Protein AF-A0A9Q8QC88-F1 (afdb_monomer)

Secondary structure (DSSP, 8-state):
--SSTT--S------THHHHHHHHHHHHHHHHHHHHHHHHHTPPPHHHHHH--S---TT-------------S-TTTHHHHHGGGHHHHHHHHHHTT-TT--HHHHHSS----TTSGGGSSSPPPP--------TT-HHHHT-GGG-SGGGS---S---HHHHHHHHHHHHHHHHHHHHHHHHH-TT-SS---GGG--TTHHHHHHHHHHHS-TT-GGGGGTHHHHHHHGGG--TT-HHHHHHHHHHHHHHHHHH--HHHHHHHHHHHHHHHHHHTT--------TT-

InterPro domains:
  IPR021858 Fungal transcription factor [PF11951] (161-276)

Nearest PDB structures (foldseek):
  8a9k-assembly1_A  TM=2.912E-01  e=1.855E+00  Homo sapiens
  8a9j-assembly1_A  TM=2.470E-01  e=3.520E+00  Homo sapiens
  4lwz-assembly2_D  TM=1.946E-01  e=8.628E+00  Homo sapiens

pLDDT: mean 70.26, std 20.83, range [27.09, 95.19]

Sequence (288 aa):
MLLQAMAGFRSIGAPEQSVTHAFQFVTNLFLYNDLVRSTSLRTTTFSDFYLAQGHIDPAGVAGVAGVAGVAGPCGNAGDRDLRRFVFPRLITRITAGDLTVTDQEIAEWDGALGWLPSFSLAPPLDLDPYEHIPTASRDIVTNPRYRRLESFTCPNEWIEQRITSELYRIAGTIYRKQCVARVEGPFSTRPWTDDAWMGNLPLWAVQLIDLLPPDSAFQNTLLWPIGIVAKELTAIHDVERASITRALEALEKRFQMRHFLRARQHLHAHWAMCDQGYAFNGGDILCG

Structure (mmCIF, N/CA/C/O backbone):
data_AF-A0A9Q8QC88-F1
#
_entry.id   AF-A0A9Q8QC88-F1
#
loop_
_atom_site.group_PDB
_atom_site.id
_atom_site.type_symbol
_atom_site.label_atom_id
_atom_site.label_alt_id
_atom_site.label_comp_id
_atom_site.label_asym_id
_atom_site.label_entity_id
_atom_site.label_seq_id
_atom_site.pdbx_PDB_ins_code
_atom_site.Cartn_x
_atom_site.Cartn_y
_atom_site.Cartn_z
_atom_site.occupancy
_atom_site.B_iso_or_equiv
_atom_site.auth_seq_id
_atom_site.auth_comp_id
_atom_site.auth_asym_id
_atom_site.auth_atom_id
_atom_site.pdbx_PDB_model_num
ATOM 1 N N . MET A 1 1 ? 3.067 -29.879 16.933 1.00 35.66 1 MET A N 1
ATOM 2 C CA . MET A 1 1 ? 3.849 -30.507 15.846 1.00 35.66 1 MET A CA 1
ATOM 3 C C . MET A 1 1 ? 3.580 -29.792 14.520 1.00 35.66 1 MET A C 1
ATOM 5 O O . MET A 1 1 ? 2.864 -30.314 13.684 1.00 35.66 1 MET A O 1
ATOM 9 N N . LEU A 1 2 ? 4.122 -28.585 14.336 1.00 27.22 2 LEU A N 1
ATOM 10 C CA . LEU A 1 2 ? 4.185 -27.894 13.032 1.00 27.22 2 LEU A CA 1
ATOM 11 C C . LEU A 1 2 ? 5.317 -26.844 13.040 1.00 27.22 2 LEU A C 1
ATOM 13 O O . LEU A 1 2 ? 5.247 -25.807 12.403 1.00 27.22 2 LEU A O 1
ATOM 17 N N . LEU A 1 3 ? 6.369 -27.130 13.816 1.00 32.28 3 LEU A N 1
ATOM 18 C CA . LEU A 1 3 ? 7.597 -26.330 13.930 1.00 32.28 3 LEU A CA 1
ATOM 19 C C . LEU A 1 3 ? 8.850 -27.159 13.582 1.00 32.28 3 LEU A C 1
ATOM 21 O O . LEU A 1 3 ? 9.967 -26.748 13.856 1.00 32.28 3 LEU A O 1
ATOM 25 N N . GLN A 1 4 ? 8.676 -28.340 12.974 1.00 35.00 4 GLN A N 1
ATOM 26 C CA . GLN A 1 4 ? 9.783 -29.239 12.610 1.00 35.00 4 GLN A CA 1
ATOM 27 C C . GLN A 1 4 ? 9.741 -29.768 11.168 1.00 35.00 4 GLN A C 1
ATOM 29 O O . GLN A 1 4 ? 10.643 -30.497 10.779 1.00 35.00 4 GLN A O 1
ATOM 34 N N . ALA A 1 5 ? 8.776 -29.368 10.333 1.00 27.09 5 ALA A N 1
ATOM 35 C CA . ALA A 1 5 ? 8.727 -29.813 8.932 1.00 27.09 5 ALA A CA 1
ATOM 36 C C . ALA A 1 5 ? 9.573 -28.957 7.963 1.00 27.09 5 ALA A C 1
ATOM 38 O O . ALA A 1 5 ? 9.519 -29.171 6.760 1.00 27.09 5 ALA A O 1
ATOM 39 N N . MET A 1 6 ? 10.371 -28.009 8.466 1.00 34.06 6 MET A N 1
ATOM 40 C CA . MET A 1 6 ? 11.240 -27.159 7.634 1.00 34.06 6 MET A CA 1
ATOM 41 C C . MET A 1 6 ? 12.725 -27.206 8.020 1.00 34.06 6 MET A C 1
ATOM 43 O O . MET A 1 6 ? 13.518 -26.412 7.526 1.00 34.06 6 MET A O 1
ATOM 47 N N . ALA A 1 7 ? 13.132 -28.157 8.868 1.00 39.03 7 ALA A N 1
ATOM 48 C CA . ALA A 1 7 ? 14.527 -28.326 9.270 1.00 39.03 7 ALA A CA 1
ATOM 49 C C . ALA A 1 7 ? 15.120 -29.646 8.737 1.00 39.03 7 ALA A C 1
ATOM 51 O O . ALA A 1 7 ? 14.945 -30.704 9.335 1.00 39.03 7 ALA A O 1
ATOM 52 N N . GLY A 1 8 ? 15.866 -29.557 7.631 1.00 27.64 8 GLY A N 1
ATOM 53 C CA . GLY A 1 8 ? 16.765 -30.596 7.101 1.00 27.64 8 GLY A CA 1
ATOM 54 C C . GLY A 1 8 ? 16.895 -30.464 5.578 1.00 27.64 8 GLY A C 1
ATOM 55 O O . GLY A 1 8 ? 15.917 -30.687 4.885 1.00 27.64 8 GLY A O 1
ATOM 56 N N . PHE A 1 9 ? 18.022 -30.076 4.969 1.00 29.06 9 PHE A N 1
ATOM 57 C CA . PHE A 1 9 ? 19.408 -30.472 5.239 1.00 29.06 9 PHE A CA 1
ATOM 58 C C . PHE A 1 9 ? 20.443 -29.403 4.783 1.00 29.06 9 PHE A C 1
ATOM 60 O O . PHE A 1 9 ? 20.473 -29.039 3.616 1.00 29.06 9 PHE A O 1
ATOM 67 N N . ARG A 1 10 ? 21.328 -29.014 5.726 1.00 31.27 10 ARG A N 1
ATOM 68 C CA . ARG A 1 10 ? 22.760 -28.583 5.655 1.00 31.27 10 ARG A CA 1
ATOM 69 C C . ARG A 1 10 ? 23.205 -27.474 4.668 1.00 31.27 10 ARG A C 1
ATOM 71 O O . ARG A 1 10 ? 23.286 -27.702 3.474 1.00 31.27 10 ARG A O 1
ATOM 78 N N . SER A 1 11 ? 23.573 -26.298 5.213 1.00 32.62 11 SER A N 1
ATOM 79 C CA . SER A 1 11 ? 24.952 -25.786 5.499 1.00 32.62 11 SER A CA 1
ATOM 80 C C . SER A 1 11 ? 25.662 -25.233 4.249 1.00 32.62 11 SER A C 1
ATOM 82 O O . SER A 1 11 ? 25.905 -25.988 3.319 1.00 32.62 11 SER A O 1
ATOM 84 N N . ILE A 1 12 ? 26.023 -23.947 4.141 1.00 32.03 12 ILE A N 1
ATOM 85 C CA . ILE A 1 12 ? 27.018 -23.197 4.938 1.00 32.03 12 ILE A CA 1
ATOM 86 C C . ILE A 1 12 ? 26.719 -21.681 4.836 1.00 32.03 12 ILE A C 1
ATOM 88 O O . ILE A 1 12 ? 26.544 -21.181 3.731 1.00 32.03 12 ILE A O 1
ATOM 92 N N . GLY A 1 13 ? 26.778 -20.950 5.961 1.00 29.44 13 GLY A N 1
ATOM 93 C CA . GLY A 1 13 ? 26.969 -19.486 5.988 1.00 29.44 13 GLY A CA 1
ATOM 94 C C . GLY A 1 13 ? 25.888 -18.693 6.733 1.00 29.44 13 GLY A C 1
ATOM 95 O O . GLY A 1 13 ? 24.850 -18.377 6.171 1.00 29.44 13 GLY A O 1
ATOM 96 N N . ALA A 1 14 ? 26.141 -18.334 7.995 1.00 39.72 14 ALA A N 1
ATOM 97 C CA . ALA A 1 14 ? 25.277 -17.447 8.783 1.00 39.72 14 ALA A CA 1
ATOM 98 C C . ALA A 1 14 ? 25.293 -16.006 8.228 1.00 39.72 14 ALA A C 1
ATOM 100 O O . ALA A 1 14 ? 26.378 -15.445 8.052 1.00 39.72 14 ALA A O 1
ATOM 101 N N . PRO A 1 15 ? 24.107 -15.416 7.965 1.00 39.53 15 PRO A N 1
ATOM 102 C CA . PRO A 1 15 ? 23.595 -14.335 8.821 1.00 39.53 15 PRO A CA 1
ATOM 103 C C . PRO A 1 15 ? 22.057 -14.357 9.059 1.00 39.53 15 PRO A C 1
ATOM 105 O O . PRO A 1 15 ? 21.466 -13.327 9.366 1.00 39.53 15 PRO A O 1
ATOM 108 N N . GLU A 1 16 ? 21.380 -15.508 8.963 1.00 39.47 16 GLU A N 1
ATOM 109 C CA . GLU A 1 16 ? 19.896 -15.595 8.978 1.00 39.47 16 GLU A CA 1
ATOM 110 C C . GLU A 1 16 ? 19.205 -15.447 10.359 1.00 39.47 16 GLU A C 1
ATOM 112 O O . GLU A 1 16 ? 17.985 -15.281 10.447 1.00 39.47 16 GLU A O 1
ATOM 117 N N . GLN A 1 17 ? 19.944 -15.472 11.474 1.00 36.50 17 GLN A N 1
ATOM 118 C CA . GLN A 1 17 ? 19.328 -15.517 12.814 1.00 36.50 17 GLN A CA 1
ATOM 119 C C . GLN A 1 17 ? 18.719 -14.183 13.289 1.00 36.50 17 GLN A C 1
ATOM 121 O O . GLN A 1 17 ? 17.806 -14.193 14.114 1.00 36.50 17 GLN A O 1
ATOM 126 N N . SER A 1 18 ? 19.181 -13.032 12.786 1.00 41.16 18 SER A N 1
ATOM 127 C CA . SER A 1 18 ? 18.703 -11.722 13.271 1.00 41.16 18 SER A CA 1
ATOM 128 C C . SER A 1 18 ? 17.357 -11.305 12.664 1.00 41.16 18 SER A C 1
ATOM 130 O O . SER A 1 18 ? 16.550 -10.660 13.335 1.00 41.16 18 SER A O 1
ATOM 132 N N . VAL A 1 19 ? 17.093 -11.722 11.423 1.00 39.03 19 VAL A N 1
ATOM 133 C CA . VAL A 1 19 ? 15.871 -11.402 10.671 1.00 39.03 19 VAL A CA 1
ATOM 134 C C . VAL A 1 19 ? 14.674 -12.152 11.263 1.00 39.03 19 VAL A C 1
ATOM 136 O O . VAL A 1 19 ? 13.634 -11.559 11.541 1.00 39.03 19 VAL A O 1
ATOM 139 N N . THR A 1 20 ? 14.872 -13.429 11.597 1.00 40.78 20 THR A N 1
ATOM 140 C CA . THR A 1 20 ? 13.842 -14.308 12.173 1.00 40.78 20 THR A CA 1
ATOM 141 C C . THR A 1 20 ? 13.304 -13.796 13.521 1.00 40.78 20 THR A C 1
ATOM 143 O O . THR A 1 20 ? 12.101 -13.834 13.772 1.00 40.78 20 THR A O 1
ATOM 146 N N . HIS A 1 21 ? 14.167 -13.244 14.382 1.00 38.69 21 HIS A N 1
ATOM 147 C CA . HIS A 1 21 ? 13.752 -12.679 15.675 1.00 38.69 21 HIS A CA 1
ATOM 148 C C . HIS A 1 21 ? 13.052 -11.315 15.559 1.00 38.69 21 HIS A C 1
ATOM 150 O O . HIS A 1 21 ? 12.190 -11.001 16.381 1.00 38.69 21 HIS A O 1
ATOM 156 N N . ALA A 1 22 ? 13.396 -10.502 14.553 1.00 38.38 22 ALA A N 1
ATOM 157 C CA . ALA A 1 22 ? 12.786 -9.186 14.352 1.00 38.38 22 ALA A CA 1
ATOM 158 C C . ALA A 1 22 ? 11.306 -9.296 13.943 1.00 38.38 22 ALA A C 1
ATOM 160 O O . ALA A 1 22 ? 10.470 -8.539 14.440 1.00 38.38 22 ALA A O 1
ATOM 161 N N . PHE A 1 23 ? 10.966 -10.288 13.115 1.00 38.59 23 PHE A N 1
ATOM 162 C CA . PHE A 1 23 ? 9.583 -10.543 12.705 1.00 38.59 23 PHE A CA 1
ATOM 163 C C . PHE A 1 23 ? 8.769 -11.306 13.749 1.00 38.59 23 PHE A C 1
ATOM 165 O O . PHE A 1 23 ? 7.555 -11.139 13.817 1.00 38.59 23 PHE A O 1
ATOM 172 N N . GLN A 1 24 ? 9.417 -12.041 14.656 1.00 46.66 24 GLN A N 1
ATOM 173 C CA . GLN A 1 24 ? 8.733 -12.697 15.770 1.00 46.66 24 GLN A CA 1
ATOM 174 C C . GLN A 1 24 ? 8.024 -11.694 16.697 1.00 46.66 24 GLN A C 1
ATOM 176 O O . GLN A 1 24 ? 6.940 -11.982 17.198 1.00 46.66 24 GLN A O 1
ATOM 181 N N . PHE A 1 25 ? 8.587 -10.495 16.887 1.00 47.84 25 PHE A N 1
ATOM 182 C CA . PHE A 1 25 ? 7.918 -9.409 17.611 1.00 47.84 25 PHE A CA 1
ATOM 183 C C . PHE A 1 25 ? 6.640 -8.944 16.901 1.00 47.84 25 PHE A C 1
ATOM 185 O O . PHE A 1 25 ? 5.612 -8.775 17.550 1.00 47.84 25 PHE A O 1
ATOM 192 N N . VAL A 1 26 ? 6.690 -8.779 15.577 1.00 53.12 26 VAL A N 1
ATOM 193 C CA . VAL A 1 26 ? 5.547 -8.352 14.756 1.00 53.12 26 VAL A CA 1
ATOM 194 C C . VAL A 1 26 ? 4.442 -9.413 14.777 1.00 53.12 26 VAL A C 1
ATOM 196 O O . VAL A 1 26 ? 3.282 -9.092 15.026 1.00 53.12 26 VAL A O 1
ATOM 199 N N . THR A 1 27 ? 4.805 -10.689 14.645 1.00 58.59 27 THR A N 1
ATOM 200 C CA . THR A 1 27 ? 3.875 -11.818 14.781 1.00 58.59 27 THR A CA 1
ATOM 201 C C . THR A 1 27 ? 3.246 -11.872 16.173 1.00 58.59 27 THR A C 1
ATOM 203 O O . THR A 1 27 ? 2.031 -12.000 16.297 1.00 58.59 27 THR A O 1
ATOM 206 N N . ASN A 1 28 ? 4.043 -11.713 17.233 1.00 59.81 28 ASN A N 1
ATOM 207 C CA . ASN A 1 28 ? 3.534 -11.684 18.606 1.00 59.81 28 ASN A CA 1
ATOM 208 C C . ASN A 1 28 ? 2.630 -10.471 18.863 1.00 59.81 28 ASN A C 1
ATOM 210 O O . ASN A 1 28 ? 1.659 -10.590 19.605 1.00 59.81 28 ASN A O 1
ATOM 214 N N . LEU A 1 29 ? 2.910 -9.323 18.239 1.00 63.66 29 LEU A N 1
ATOM 215 C CA . LEU A 1 29 ? 2.063 -8.135 18.306 1.00 63.66 29 LEU A CA 1
ATOM 216 C C . LEU A 1 29 ? 0.702 -8.395 17.648 1.00 63.66 29 LEU A C 1
ATOM 218 O O . LEU A 1 29 ? -0.318 -8.034 18.229 1.00 63.66 29 LEU A O 1
ATOM 222 N N . PHE A 1 30 ? 0.672 -9.058 16.487 1.00 65.62 30 PHE A N 1
ATOM 223 C CA . PHE A 1 30 ? -0.578 -9.439 15.823 1.00 65.62 30 PHE A CA 1
ATOM 224 C C . PHE A 1 30 ? -1.377 -10.465 16.632 1.00 65.62 30 PHE A C 1
ATOM 226 O O . PHE A 1 30 ? -2.578 -10.284 16.815 1.00 65.62 30 PHE A O 1
ATOM 233 N N . LEU A 1 31 ? -0.720 -11.484 17.194 1.00 64.81 31 LEU A N 1
ATOM 234 C CA . LEU A 1 31 ? -1.370 -12.481 18.054 1.00 64.81 31 LEU A CA 1
ATOM 235 C C . LEU A 1 31 ? -1.912 -11.867 19.352 1.00 64.81 31 LEU A C 1
ATOM 237 O O . LEU A 1 31 ? -3.029 -12.166 19.767 1.00 64.81 31 LEU A O 1
ATOM 241 N N . TYR A 1 32 ? -1.143 -10.980 19.988 1.00 63.66 32 TYR A N 1
ATOM 242 C CA . TYR A 1 32 ? -1.595 -10.245 21.168 1.00 63.66 32 TYR A CA 1
ATOM 243 C C . TYR A 1 32 ? -2.790 -9.353 20.837 1.00 63.66 32 TYR A C 1
ATOM 245 O O . TYR A 1 32 ? -3.750 -9.282 21.598 1.00 63.66 32 TYR A O 1
ATOM 253 N N . ASN A 1 33 ? -2.749 -8.683 19.688 1.00 66.75 33 ASN A N 1
ATOM 254 C CA . ASN A 1 33 ? -3.824 -7.810 19.267 1.00 66.75 33 ASN A CA 1
ATOM 255 C C . ASN A 1 33 ? -5.128 -8.572 18.996 1.00 66.75 33 ASN A C 1
ATOM 257 O O . ASN A 1 33 ? -6.193 -8.160 19.459 1.00 66.75 33 ASN A O 1
ATOM 261 N N . ASP A 1 34 ? -5.018 -9.714 18.321 1.00 67.25 34 ASP A N 1
ATOM 262 C CA . ASP A 1 34 ? -6.123 -10.633 18.088 1.00 67.25 34 ASP A CA 1
ATOM 263 C C . ASP A 1 34 ? -6.742 -11.119 19.409 1.00 67.25 34 ASP A C 1
ATOM 265 O O . ASP A 1 34 ? -7.963 -11.114 19.558 1.00 67.25 34 ASP A O 1
ATOM 269 N N . LEU A 1 35 ? -5.910 -11.424 20.414 1.00 65.62 35 LEU A N 1
ATOM 270 C CA . LEU A 1 35 ? -6.356 -11.800 21.757 1.00 65.62 35 LEU A CA 1
ATOM 271 C C . LEU A 1 35 ? -7.058 -10.651 22.502 1.00 65.62 35 LEU A C 1
ATOM 273 O O . LEU A 1 35 ? -8.102 -10.850 23.123 1.00 65.62 35 LEU A O 1
ATOM 277 N N . VAL A 1 36 ? -6.505 -9.436 22.462 1.00 68.62 36 VAL A N 1
ATOM 278 C CA . VAL A 1 36 ? -7.123 -8.259 23.098 1.00 68.62 36 VAL A CA 1
ATOM 279 C C . VAL A 1 36 ? -8.477 -7.969 22.463 1.00 68.62 36 VAL A C 1
ATOM 281 O O . VAL A 1 36 ? -9.449 -7.707 23.170 1.00 68.62 36 VAL A O 1
ATOM 284 N N . ARG A 1 37 ? -8.575 -8.057 21.137 1.00 66.94 37 ARG A N 1
ATOM 285 C CA . ARG A 1 37 ? -9.829 -7.831 20.422 1.00 66.94 37 ARG A CA 1
ATOM 286 C C . ARG A 1 37 ? -10.849 -8.939 20.685 1.00 66.94 37 ARG A C 1
ATOM 288 O O . ARG A 1 37 ? -12.007 -8.624 20.955 1.00 66.94 37 ARG A O 1
ATOM 295 N N . SER A 1 38 ? -10.442 -10.208 20.643 1.00 64.00 38 SER A N 1
ATOM 296 C CA . SER A 1 38 ? -11.338 -11.347 20.885 1.00 64.00 38 SER A CA 1
ATOM 297 C C . SER A 1 38 ? -11.930 -11.305 22.290 1.00 64.00 38 SER A C 1
ATOM 299 O O . SER A 1 38 ? -13.134 -11.467 22.461 1.00 64.00 38 SER A O 1
ATOM 301 N N . THR A 1 39 ? -11.118 -10.969 23.292 1.00 63.25 39 THR A N 1
ATOM 302 C CA . THR A 1 39 ? -11.572 -10.827 24.682 1.00 63.25 39 THR A CA 1
ATOM 303 C C . THR A 1 39 ? -12.427 -9.579 24.901 1.00 63.25 39 THR A C 1
ATOM 305 O O . THR A 1 39 ? -13.466 -9.662 25.556 1.00 63.25 39 THR A O 1
ATOM 308 N N . SER A 1 40 ? -12.040 -8.435 24.328 1.00 70.81 40 SER A N 1
ATOM 309 C CA . SER A 1 40 ? -12.734 -7.155 24.547 1.00 70.81 40 SER A CA 1
ATOM 310 C C . SER A 1 40 ? -14.058 -7.058 23.792 1.00 70.81 40 SER A C 1
ATOM 312 O O . SER A 1 40 ? -15.028 -6.518 24.317 1.00 70.81 40 SER A O 1
ATOM 314 N N . LEU A 1 41 ? -14.112 -7.594 22.570 1.00 66.25 41 LEU A N 1
ATOM 315 C CA . LEU A 1 41 ? -15.287 -7.532 21.697 1.00 66.25 41 LEU A CA 1
ATOM 316 C C . LEU A 1 41 ? -16.062 -8.857 21.627 1.00 66.25 41 LEU A C 1
ATOM 318 O O . LEU A 1 41 ? -17.082 -8.916 20.948 1.00 66.25 41 LEU A O 1
ATOM 322 N N . ARG A 1 42 ? -15.607 -9.910 22.326 1.00 63.56 42 ARG A N 1
ATOM 323 C CA . ARG A 1 42 ? -16.169 -11.277 22.269 1.00 63.56 42 ARG A CA 1
ATOM 324 C C . ARG A 1 42 ? -16.246 -11.831 20.841 1.00 63.56 42 ARG A C 1
ATOM 326 O O . ARG A 1 42 ? -17.221 -12.480 20.475 1.00 63.56 42 ARG A O 1
ATOM 333 N N . THR A 1 43 ? -15.213 -11.545 20.055 1.00 63.28 43 THR A N 1
ATOM 334 C CA . THR A 1 43 ? -15.091 -11.972 18.652 1.00 63.28 43 THR A CA 1
ATOM 335 C C . THR A 1 43 ? -14.215 -13.217 18.544 1.00 63.28 43 THR A C 1
ATOM 337 O O . THR A 1 43 ? -13.440 -13.505 19.459 1.00 63.28 43 THR A O 1
ATOM 340 N N . THR A 1 44 ? -14.328 -13.967 17.446 1.00 61.31 44 THR A N 1
ATOM 341 C CA . THR A 1 44 ? -13.475 -15.147 17.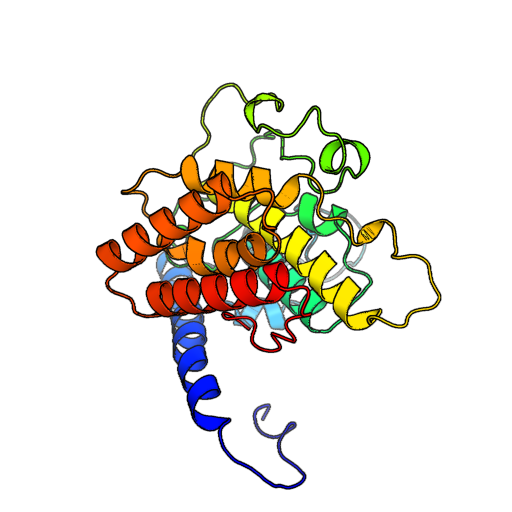197 1.00 61.31 44 THR A CA 1
ATOM 342 C C . THR A 1 44 ? -11.999 -14.758 17.096 1.00 61.31 44 THR A C 1
ATOM 344 O O . THR A 1 44 ? -11.671 -13.586 16.936 1.00 61.31 44 THR A O 1
ATOM 347 N N . THR A 1 45 ? -11.089 -15.720 17.215 1.00 61.22 45 THR A N 1
ATOM 348 C CA . THR A 1 45 ? -9.627 -15.528 17.137 1.00 61.22 45 THR A CA 1
ATOM 349 C C . THR A 1 45 ? -9.073 -15.906 15.761 1.00 61.22 45 THR A C 1
ATOM 351 O O . THR A 1 45 ? -9.735 -16.574 14.969 1.00 61.22 45 THR A O 1
ATOM 354 N N . PHE A 1 46 ? -7.819 -15.546 15.486 1.00 60.22 46 PHE A N 1
ATOM 355 C CA . PHE A 1 46 ? -7.042 -15.966 14.314 1.00 60.22 46 PHE A CA 1
ATOM 356 C C . PHE A 1 46 ? -6.972 -17.496 14.183 1.00 60.22 46 PHE A C 1
ATOM 358 O O . PHE A 1 46 ? -6.906 -18.030 13.079 1.00 60.22 46 PHE A O 1
ATOM 365 N N . SER A 1 47 ? -7.031 -18.227 15.300 1.00 56.41 47 SER A N 1
ATOM 366 C CA . SER A 1 47 ? -7.113 -19.692 15.300 1.00 56.41 47 SER A CA 1
ATOM 367 C C . SER A 1 47 ? -8.411 -20.223 14.687 1.00 56.41 47 SER A C 1
ATOM 369 O O . SER A 1 47 ? -8.373 -21.253 14.018 1.00 56.41 47 SER A O 1
ATOM 371 N N . ASP A 1 48 ? -9.534 -19.516 14.839 1.00 53.75 48 ASP A N 1
ATOM 372 C CA . ASP A 1 48 ? -10.825 -19.949 14.287 1.00 53.75 48 ASP A CA 1
ATOM 373 C C . ASP A 1 48 ? -10.843 -19.857 12.755 1.00 53.75 48 ASP A C 1
ATOM 375 O O . ASP A 1 48 ? -11.499 -20.656 12.093 1.00 53.75 48 ASP A O 1
ATOM 379 N N . PHE A 1 49 ? -10.048 -18.952 12.175 1.00 52.91 49 PHE A N 1
ATOM 380 C CA . PHE A 1 49 ? -9.894 -18.810 10.727 1.00 52.91 49 PHE A CA 1
ATOM 381 C C . PHE A 1 49 ? -9.266 -20.047 10.059 1.00 52.91 49 PHE A C 1
ATOM 383 O O . PHE A 1 49 ? -9.724 -20.461 9.000 1.00 52.91 49 PHE A O 1
ATOM 390 N N . TYR A 1 50 ? -8.260 -20.681 10.674 1.00 46.22 50 TYR A N 1
ATOM 391 C CA . TYR A 1 50 ? -7.665 -21.917 10.130 1.00 46.22 50 TYR A CA 1
ATOM 392 C C . TYR A 1 50 ? -8.511 -23.166 10.388 1.00 46.22 50 TYR A C 1
ATOM 394 O O . TYR A 1 50 ? -8.308 -24.194 9.741 1.00 46.22 50 TYR A O 1
ATOM 402 N N . LEU A 1 51 ? -9.433 -23.092 11.347 1.00 44.56 51 LEU A N 1
ATOM 403 C CA . LEU A 1 51 ? -10.353 -24.176 11.686 1.00 44.56 51 LEU A CA 1
ATOM 404 C C . LEU A 1 51 ? -11.666 -24.086 10.893 1.00 44.56 51 LEU A C 1
ATOM 406 O O . LEU A 1 51 ? -12.343 -25.100 10.716 1.00 44.56 51 LEU A O 1
ATOM 410 N N . ALA A 1 52 ? -12.012 -22.904 10.377 1.00 49.75 52 ALA A N 1
ATOM 411 C CA . ALA A 1 52 ? -13.163 -22.696 9.514 1.00 49.75 52 ALA A CA 1
ATOM 412 C C . ALA A 1 52 ? -12.921 -23.331 8.132 1.00 49.75 52 ALA A C 1
ATOM 414 O O . ALA A 1 52 ? -12.272 -22.760 7.261 1.00 49.75 52 ALA A O 1
ATOM 415 N N . GLN A 1 53 ? -13.487 -24.517 7.898 1.00 41.56 53 GLN A N 1
ATOM 416 C CA . GLN A 1 53 ? -13.471 -25.217 6.600 1.00 41.56 53 GLN A CA 1
ATOM 417 C C . GLN A 1 53 ? -14.348 -24.549 5.506 1.00 41.56 53 GLN A C 1
ATOM 419 O O . GLN A 1 53 ? -14.759 -25.209 4.554 1.00 41.56 53 GLN A O 1
ATOM 424 N N . GLY A 1 54 ? -14.659 -23.253 5.613 1.00 47.84 54 GLY A N 1
ATOM 425 C CA . GLY A 1 54 ? -15.598 -22.545 4.734 1.00 47.84 54 GLY A CA 1
ATOM 426 C C . GLY A 1 54 ? -14.928 -21.532 3.802 1.00 47.84 54 GLY A C 1
ATOM 427 O O . GLY A 1 54 ? -14.017 -20.812 4.203 1.00 47.84 54 GLY A O 1
ATOM 428 N N . HIS A 1 55 ? -15.397 -21.457 2.552 1.00 48.72 55 HIS A N 1
ATOM 429 C CA . HIS A 1 55 ? -15.074 -20.372 1.619 1.00 48.72 55 HIS A CA 1
ATOM 430 C C . HIS A 1 55 ? -15.511 -19.026 2.216 1.00 48.72 55 HIS A C 1
ATOM 432 O O . HIS A 1 55 ? -16.702 -18.763 2.323 1.00 48.72 55 HIS A O 1
ATOM 438 N N . ILE A 1 56 ? -14.552 -18.177 2.589 1.00 53.94 56 ILE A N 1
ATOM 439 C CA . ILE A 1 56 ? -14.823 -16.771 2.909 1.00 53.94 56 ILE A CA 1
ATOM 440 C C . ILE A 1 56 ? -14.919 -16.017 1.580 1.00 53.94 56 ILE A C 1
ATOM 442 O O . ILE A 1 56 ? -13.933 -15.988 0.839 1.00 53.94 56 ILE A O 1
ATOM 446 N N . ASP A 1 57 ? -16.099 -15.469 1.284 1.00 51.12 57 ASP A N 1
ATOM 447 C CA . ASP A 1 57 ? -16.356 -14.634 0.108 1.00 51.12 57 ASP A CA 1
ATOM 448 C C . ASP A 1 57 ? -15.667 -13.262 0.287 1.00 51.12 57 ASP A C 1
ATOM 450 O O . ASP A 1 57 ? -15.950 -12.571 1.275 1.00 51.12 57 ASP A O 1
ATOM 454 N N . PRO A 1 58 ? -14.750 -12.858 -0.615 1.00 45.62 58 PRO A N 1
ATOM 455 C CA . PRO A 1 58 ? -14.040 -11.582 -0.524 1.00 45.62 58 PRO A CA 1
ATOM 456 C C . PRO A 1 58 ? -14.964 -10.358 -0.596 1.00 45.62 58 PRO A C 1
ATOM 458 O O . PRO A 1 58 ? -14.633 -9.336 0.003 1.00 45.62 58 PRO A O 1
ATOM 461 N N . ALA A 1 59 ? -16.126 -10.472 -1.251 1.00 45.53 59 ALA A N 1
ATOM 462 C CA . ALA A 1 59 ? -17.083 -9.380 -1.430 1.00 45.53 59 ALA A CA 1
ATOM 463 C C . ALA A 1 59 ? -18.091 -9.256 -0.269 1.00 45.53 59 ALA A C 1
ATOM 465 O O . ALA A 1 59 ? -18.938 -8.361 -0.254 1.00 45.53 59 ALA A O 1
ATOM 466 N N . GLY A 1 60 ? -18.053 -10.170 0.710 1.00 44.81 60 GLY A N 1
ATOM 467 C CA . GLY A 1 60 ? -19.002 -10.183 1.824 1.00 44.81 60 GLY A CA 1
ATOM 468 C C . GLY A 1 60 ? -20.465 -10.372 1.398 1.00 44.81 60 GLY A C 1
ATOM 469 O O . GLY A 1 60 ? -21.368 -10.045 2.180 1.00 44.81 60 GLY A O 1
ATOM 470 N N . VAL A 1 61 ? -20.706 -10.883 0.186 1.00 36.34 61 VAL A N 1
ATOM 471 C CA . VAL A 1 61 ? -22.041 -11.213 -0.308 1.00 36.34 61 VAL A CA 1
ATOM 472 C C . VAL A 1 61 ? -22.395 -12.593 0.226 1.00 36.34 61 VAL A C 1
ATOM 474 O O . VAL A 1 61 ? -21.665 -13.561 0.051 1.00 36.34 61 VAL A O 1
ATOM 477 N N . ALA A 1 62 ? -23.523 -12.692 0.923 1.00 36.75 62 ALA A N 1
ATOM 478 C CA . ALA A 1 62 ? -24.049 -13.976 1.348 1.00 36.75 62 ALA A CA 1
ATOM 479 C C . ALA A 1 62 ? -24.348 -14.829 0.106 1.00 36.75 62 ALA A C 1
ATOM 481 O O . ALA A 1 62 ? -25.388 -14.672 -0.537 1.00 36.75 62 ALA A O 1
ATOM 482 N N . GLY A 1 63 ? -23.442 -15.746 -0.226 1.00 30.11 63 GLY A N 1
ATOM 483 C CA . GLY A 1 63 ? -23.699 -16.836 -1.151 1.00 30.11 63 GLY A CA 1
ATOM 484 C C . GLY A 1 63 ? -24.717 -17.797 -0.547 1.00 30.11 63 GLY A C 1
ATOM 485 O O . GLY A 1 63 ? -24.370 -18.832 0.018 1.00 30.11 63 GLY A O 1
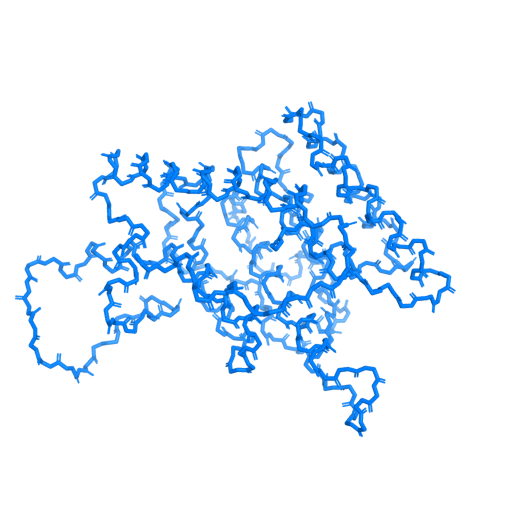ATOM 486 N N . VAL A 1 64 ? -26.002 -17.465 -0.662 1.00 36.66 64 VAL A N 1
ATOM 487 C CA . VAL A 1 64 ? -27.082 -18.439 -0.515 1.00 36.66 64 VAL A CA 1
ATOM 488 C C . VAL A 1 64 ? -26.980 -19.410 -1.690 1.00 36.66 64 VAL A C 1
ATOM 490 O O . VAL A 1 64 ? -27.406 -19.082 -2.791 1.00 36.66 64 VAL A O 1
ATOM 493 N N . ALA A 1 65 ? -26.406 -20.591 -1.450 1.00 29.67 65 ALA A N 1
ATOM 494 C CA . ALA A 1 65 ? -26.993 -21.900 -1.764 1.00 29.67 65 ALA A CA 1
ATOM 495 C C . ALA A 1 65 ? -25.915 -22.995 -1.841 1.00 29.67 65 ALA A C 1
ATOM 497 O O . ALA A 1 65 ? -25.101 -23.019 -2.759 1.00 29.67 65 ALA A O 1
ATOM 498 N N . GLY A 1 66 ? -26.019 -23.989 -0.949 1.00 29.23 66 GLY A N 1
ATOM 499 C CA . GLY A 1 66 ? -25.768 -25.367 -1.370 1.00 29.23 66 GLY A CA 1
ATOM 500 C C . GLY A 1 66 ? -24.677 -26.176 -0.675 1.00 29.23 66 GLY A C 1
ATOM 501 O O . GLY A 1 66 ? -24.024 -26.944 -1.362 1.00 29.23 66 GLY A O 1
ATOM 502 N N . VAL A 1 67 ? -24.540 -26.137 0.656 1.00 29.09 67 VAL A N 1
ATOM 503 C CA . VAL A 1 67 ? -24.182 -27.364 1.401 1.00 29.09 67 VAL A CA 1
ATOM 504 C C . VAL A 1 67 ? -25.006 -27.418 2.685 1.00 29.09 67 VAL A C 1
ATOM 506 O O . VAL A 1 67 ? -24.796 -26.661 3.629 1.00 29.09 67 VAL A O 1
ATOM 509 N N . ALA A 1 68 ? -26.010 -28.290 2.686 1.00 36.31 68 ALA A N 1
ATOM 510 C CA . ALA A 1 68 ? -26.833 -28.571 3.847 1.00 36.31 68 ALA A CA 1
ATOM 511 C C . ALA A 1 68 ? -26.014 -29.313 4.914 1.00 36.31 68 ALA A C 1
ATOM 513 O O . ALA A 1 68 ? -25.411 -30.343 4.624 1.00 36.31 68 ALA A O 1
ATOM 514 N N . GLY A 1 69 ? -26.076 -28.818 6.153 1.00 29.75 69 GLY A N 1
ATOM 515 C CA . GLY A 1 69 ? -25.703 -29.573 7.349 1.00 29.75 69 GLY A CA 1
ATOM 516 C C . GLY A 1 69 ? -24.615 -28.919 8.191 1.00 29.75 69 GLY A C 1
ATOM 517 O O . GLY A 1 69 ? -23.477 -29.347 8.131 1.00 29.75 69 GLY A O 1
ATOM 518 N N . VAL A 1 70 ? -24.968 -27.880 8.952 1.00 30.19 70 VAL A N 1
ATOM 519 C CA . VAL A 1 70 ? -24.927 -27.794 10.432 1.00 30.19 70 VAL A CA 1
ATOM 520 C C . VAL A 1 70 ? -25.341 -26.354 10.772 1.00 30.19 70 VAL A C 1
ATOM 522 O O . VAL A 1 70 ? -24.518 -25.460 10.941 1.00 30.19 70 VAL A O 1
ATOM 525 N N . ALA A 1 71 ? -26.651 -26.103 10.818 1.00 31.64 71 ALA A N 1
ATOM 526 C CA . ALA A 1 71 ? -27.186 -24.828 11.285 1.00 31.64 71 ALA A CA 1
ATOM 527 C C . ALA A 1 71 ? -27.166 -24.804 12.823 1.00 31.64 71 ALA A C 1
ATOM 529 O O . ALA A 1 71 ? -28.069 -25.330 13.472 1.00 31.64 71 ALA A O 1
ATOM 530 N N . GLY A 1 72 ? -26.114 -24.219 13.400 1.00 29.45 72 GLY A N 1
ATOM 531 C CA . GLY A 1 72 ? -26.136 -23.677 14.762 1.00 29.45 72 GLY A CA 1
ATOM 532 C C . GLY A 1 72 ? -26.611 -22.212 14.755 1.00 29.45 72 GLY A C 1
ATOM 533 O O . GLY A 1 72 ? -26.534 -21.565 13.711 1.00 29.45 72 GLY A O 1
ATOM 534 N N . PRO A 1 73 ? -27.075 -21.638 15.882 1.00 34.00 73 PRO A N 1
ATOM 535 C CA . PRO A 1 73 ? -27.800 -20.356 15.920 1.00 34.00 73 PRO A CA 1
ATOM 536 C C . PRO A 1 73 ? -26.955 -19.087 15.643 1.00 34.00 73 PRO A C 1
ATOM 538 O O . PRO A 1 73 ? -27.383 -17.984 15.968 1.00 34.00 73 PRO A O 1
ATOM 541 N N . CYS A 1 74 ? -25.760 -19.200 15.057 1.00 35.12 74 CYS A N 1
ATOM 542 C CA . CYS A 1 74 ? -24.735 -18.145 15.027 1.00 35.12 74 CYS A CA 1
ATOM 543 C C . CYS A 1 74 ? -24.494 -17.545 13.625 1.00 35.12 74 CYS A C 1
ATOM 545 O O . CYS A 1 74 ? -23.374 -17.164 13.296 1.00 35.12 74 CYS A O 1
ATOM 547 N N . GLY A 1 75 ? -25.526 -17.478 12.781 1.00 34.84 75 GLY A N 1
ATOM 548 C CA . GLY A 1 75 ? -25.380 -17.274 11.331 1.00 34.84 75 GLY A CA 1
ATOM 549 C C . GLY A 1 75 ? -24.947 -15.891 10.822 1.00 34.84 75 GLY A C 1
ATOM 550 O O . GLY A 1 75 ? -24.636 -15.793 9.648 1.00 34.84 75 GLY A O 1
ATOM 551 N N . ASN A 1 76 ? -24.887 -14.835 11.647 1.00 44.66 76 ASN A N 1
ATOM 552 C CA . ASN A 1 76 ? -24.592 -13.472 11.149 1.00 44.66 76 ASN A CA 1
ATOM 553 C C . ASN A 1 76 ? -23.396 -12.770 11.824 1.00 44.66 76 ASN A C 1
ATOM 555 O O . ASN A 1 76 ? -22.881 -11.793 11.284 1.00 44.66 76 ASN A O 1
ATOM 559 N N . ALA A 1 77 ? -22.954 -13.231 13.000 1.00 42.69 77 ALA A N 1
ATOM 560 C CA . ALA A 1 77 ? -21.842 -12.613 13.733 1.00 42.69 77 ALA A CA 1
ATOM 561 C C . ALA A 1 77 ? -20.487 -13.248 13.377 1.00 42.69 77 ALA A C 1
ATOM 563 O O . ALA A 1 77 ? -19.524 -12.528 13.129 1.00 42.69 77 ALA A O 1
ATOM 564 N N . GLY A 1 78 ? -20.436 -14.583 13.268 1.00 47.06 78 GLY A N 1
ATOM 565 C CA . GLY A 1 78 ? -19.201 -15.301 12.930 1.00 47.06 78 GLY A CA 1
ATOM 566 C C . GLY A 1 78 ? -18.674 -14.971 11.531 1.00 47.06 78 GLY A C 1
ATOM 567 O O . GLY A 1 78 ? -17.469 -14.879 11.334 1.00 47.06 78 GLY A O 1
ATOM 568 N N . ASP A 1 79 ? -19.571 -14.702 10.581 1.00 51.69 79 ASP A N 1
ATOM 569 C CA . ASP A 1 79 ? -19.204 -14.396 9.195 1.00 51.69 79 ASP A CA 1
ATOM 570 C C . ASP A 1 79 ? -18.651 -12.967 9.028 1.00 51.69 79 ASP A C 1
ATOM 572 O O . ASP A 1 79 ? -17.787 -12.716 8.194 1.00 51.69 79 ASP A O 1
ATOM 576 N N . ARG A 1 80 ? -19.078 -12.017 9.879 1.00 56.94 80 ARG A N 1
ATOM 577 C CA . ARG A 1 80 ? -18.492 -10.663 9.939 1.00 56.94 80 ARG A CA 1
ATOM 578 C C . ARG A 1 80 ? -17.102 -10.661 10.572 1.00 56.94 80 ARG A C 1
ATOM 580 O O . ARG A 1 80 ? -16.246 -9.895 10.138 1.00 56.94 80 ARG A O 1
ATOM 587 N N . ASP A 1 81 ? -16.866 -11.518 11.561 1.00 59.81 81 ASP A N 1
ATOM 588 C CA . ASP A 1 81 ? -15.575 -11.596 12.249 1.00 59.81 81 ASP A CA 1
ATOM 589 C C . ASP A 1 81 ? -14.462 -12.193 11.380 1.00 59.81 81 ASP A C 1
ATOM 591 O O . ASP A 1 81 ? -13.305 -11.790 11.508 1.00 59.81 81 ASP A O 1
ATOM 595 N N . LEU A 1 82 ? -14.798 -13.096 10.453 1.00 66.94 82 LEU A N 1
ATOM 596 C CA . LEU A 1 82 ? -13.831 -13.703 9.530 1.00 66.94 82 LEU A CA 1
ATOM 597 C C . LEU A 1 82 ? -13.357 -12.744 8.423 1.00 66.94 82 LEU A C 1
ATOM 599 O O . LEU A 1 82 ? -12.268 -12.937 7.876 1.00 66.94 82 LEU A O 1
ATOM 603 N N . ARG A 1 83 ? -14.110 -11.673 8.132 1.00 73.25 83 ARG A N 1
ATOM 604 C CA . ARG A 1 83 ? -13.775 -10.684 7.084 1.00 73.25 83 ARG A CA 1
ATOM 605 C C . ARG A 1 83 ? -12.428 -10.009 7.301 1.00 73.25 83 ARG A C 1
ATOM 607 O O . ARG A 1 83 ? -11.674 -9.789 6.358 1.00 73.25 83 ARG A O 1
ATOM 614 N N . ARG A 1 84 ? -12.054 -9.772 8.562 1.00 72.88 84 ARG A N 1
ATOM 615 C CA . ARG A 1 84 ? -10.763 -9.159 8.921 1.00 72.88 84 ARG A CA 1
ATOM 616 C C . ARG A 1 84 ? -9.550 -9.996 8.501 1.00 72.88 84 ARG A C 1
ATOM 618 O O . ARG A 1 84 ? -8.433 -9.492 8.511 1.00 72.88 84 ARG A O 1
ATOM 625 N N . PHE A 1 85 ? -9.755 -11.265 8.155 1.00 74.19 85 PHE A N 1
ATOM 626 C CA . PHE A 1 85 ? -8.701 -12.171 7.711 1.00 74.19 85 PHE A CA 1
ATOM 627 C C . PHE A 1 85 ? -8.669 -12.372 6.193 1.00 74.19 85 PHE A C 1
ATOM 629 O O . PHE A 1 85 ? -7.745 -13.016 5.699 1.00 74.19 85 PHE A O 1
ATOM 636 N N . VAL A 1 86 ? -9.607 -11.780 5.442 1.00 81.88 86 VAL A N 1
ATOM 637 C CA . VAL A 1 86 ? -9.629 -11.835 3.971 1.00 81.88 86 VAL A CA 1
ATOM 638 C C . VAL A 1 86 ? -8.338 -11.262 3.397 1.00 81.88 86 VAL A C 1
ATOM 640 O O . VAL A 1 86 ? -7.642 -11.950 2.655 1.00 81.88 86 VAL A O 1
ATOM 643 N N . PHE A 1 87 ? -7.954 -10.048 3.796 1.00 84.62 87 PHE A N 1
ATOM 644 C CA . PHE A 1 87 ? -6.731 -9.429 3.288 1.00 84.62 87 PHE A CA 1
ATOM 645 C C . PHE A 1 87 ? -5.456 -10.199 3.680 1.00 84.62 87 PHE A C 1
ATOM 647 O O . PHE A 1 87 ? -4.681 -10.534 2.783 1.00 84.62 87 PHE A O 1
ATOM 654 N N . PRO A 1 88 ? -5.234 -10.586 4.956 1.00 80.88 88 PRO A N 1
ATOM 655 C CA . PRO A 1 88 ? -4.135 -11.485 5.309 1.00 80.88 88 PRO A CA 1
ATOM 656 C C . PRO A 1 88 ? -4.089 -12.769 4.466 1.00 80.88 88 PRO A C 1
ATOM 658 O O . PRO A 1 88 ? -3.013 -13.167 4.026 1.00 80.88 88 PRO A O 1
ATOM 661 N N . ARG A 1 89 ? -5.241 -13.394 4.181 1.00 78.50 89 ARG A N 1
ATOM 662 C CA . ARG A 1 89 ? -5.336 -14.581 3.314 1.00 78.50 89 ARG A CA 1
ATOM 663 C C . ARG A 1 89 ? -4.927 -14.291 1.870 1.00 78.50 89 ARG A C 1
ATOM 665 O O . ARG A 1 89 ? -4.254 -15.115 1.257 1.00 78.50 89 ARG A O 1
ATOM 672 N N . LEU A 1 90 ? -5.333 -13.149 1.319 1.00 81.69 90 LEU A N 1
ATOM 673 C CA . LEU A 1 90 ? -4.927 -12.735 -0.025 1.00 81.69 90 LEU A CA 1
ATOM 674 C C . LEU A 1 90 ? -3.407 -12.567 -0.093 1.00 81.69 90 LEU A C 1
ATOM 676 O O . LEU A 1 90 ? -2.763 -13.141 -0.967 1.00 81.69 90 LEU A O 1
ATOM 680 N N . ILE A 1 91 ? -2.815 -11.866 0.877 1.00 82.56 91 ILE A N 1
ATOM 681 C CA . ILE A 1 91 ? -1.365 -11.642 0.926 1.00 82.56 91 ILE A CA 1
ATOM 682 C C . ILE A 1 91 ? -0.586 -12.949 1.098 1.00 82.56 91 ILE A C 1
ATOM 684 O O . ILE A 1 91 ? 0.447 -13.122 0.446 1.00 82.56 91 ILE A O 1
ATOM 688 N N . THR A 1 92 ? -1.058 -13.895 1.918 1.00 78.62 92 THR A N 1
ATOM 689 C CA . THR A 1 92 ? -0.381 -15.195 2.066 1.00 78.62 92 THR A CA 1
ATOM 690 C C . THR A 1 92 ? -0.442 -16.019 0.785 1.00 78.62 92 THR A C 1
ATOM 692 O O . THR A 1 92 ? 0.576 -16.588 0.400 1.00 78.62 92 THR A O 1
ATOM 695 N N . ARG A 1 93 ? -1.581 -16.029 0.078 1.00 79.31 93 ARG A N 1
ATOM 696 C CA . ARG A 1 93 ? -1.709 -16.678 -1.239 1.00 79.31 93 ARG A CA 1
ATOM 697 C C . ARG A 1 93 ? -0.774 -16.052 -2.275 1.00 79.31 93 ARG A C 1
ATOM 699 O O . ARG A 1 93 ? -0.009 -16.776 -2.906 1.00 79.31 93 ARG A O 1
ATOM 706 N N . ILE A 1 94 ? -0.764 -14.721 -2.384 1.00 79.50 94 ILE A N 1
ATOM 707 C CA . ILE A 1 94 ? 0.137 -13.983 -3.288 1.00 79.50 94 ILE A CA 1
ATOM 708 C C . ILE A 1 94 ? 1.602 -14.323 -2.982 1.00 79.50 94 ILE A C 1
ATOM 710 O O . ILE A 1 94 ? 2.380 -14.623 -3.885 1.00 79.50 94 ILE A O 1
ATOM 714 N N . THR A 1 95 ? 1.974 -14.329 -1.701 1.00 77.50 95 THR A N 1
ATOM 715 C CA . THR A 1 95 ? 3.346 -14.630 -1.260 1.00 77.50 95 THR A CA 1
ATOM 716 C C . THR A 1 95 ? 3.729 -16.088 -1.520 1.00 77.50 95 THR A C 1
ATOM 718 O O . THR A 1 95 ? 4.878 -16.368 -1.851 1.00 77.50 95 THR A O 1
ATOM 721 N N . ALA A 1 96 ? 2.772 -17.016 -1.437 1.00 73.38 96 ALA A N 1
ATOM 722 C CA . ALA A 1 96 ? 2.961 -18.417 -1.807 1.00 73.38 96 ALA A CA 1
ATOM 723 C C . ALA A 1 96 ? 3.083 -18.640 -3.330 1.00 73.38 96 ALA A C 1
ATOM 725 O O . ALA A 1 96 ? 3.290 -19.773 -3.762 1.00 73.38 96 ALA A O 1
ATOM 726 N N . GLY A 1 97 ? 2.967 -17.581 -4.140 1.00 71.06 97 GLY A N 1
ATOM 727 C CA . GLY A 1 97 ? 3.051 -17.650 -5.597 1.00 71.06 97 GLY A CA 1
ATOM 728 C C . GLY A 1 97 ? 1.758 -18.116 -6.267 1.00 71.06 97 GLY A C 1
ATOM 729 O O . GLY A 1 97 ? 1.802 -18.593 -7.399 1.00 71.06 97 GLY A O 1
ATOM 730 N N . ASP A 1 98 ? 0.612 -18.002 -5.589 1.00 76.06 98 ASP A N 1
ATOM 731 C CA . ASP A 1 98 ? -0.690 -18.322 -6.174 1.00 76.06 98 ASP A CA 1
ATOM 732 C C . ASP A 1 98 ? -1.076 -17.288 -7.246 1.00 76.06 98 ASP A C 1
ATOM 734 O O . ASP A 1 98 ? -1.550 -16.191 -6.946 1.00 76.06 98 ASP A O 1
ATOM 738 N N . LEU A 1 99 ? -0.889 -17.657 -8.517 1.00 79.12 99 LEU A N 1
ATOM 739 C CA . LEU A 1 99 ? -1.214 -16.821 -9.678 1.00 79.12 99 LEU A CA 1
ATOM 740 C C . LEU A 1 99 ? -2.724 -16.693 -9.942 1.00 79.12 99 LEU A C 1
ATOM 742 O O . LEU A 1 99 ? -3.118 -15.933 -10.823 1.00 79.12 99 LEU A O 1
ATOM 746 N N . THR A 1 100 ? -3.574 -17.433 -9.219 1.00 83.06 100 THR A N 1
ATOM 747 C CA . THR A 1 100 ? -5.035 -17.343 -9.384 1.00 83.06 100 THR A CA 1
ATOM 748 C C . THR A 1 100 ? -5.629 -16.097 -8.731 1.00 83.06 100 THR A C 1
ATOM 750 O O . THR A 1 100 ? -6.757 -15.730 -9.053 1.00 83.06 100 THR A O 1
ATOM 753 N N . VAL A 1 101 ? -4.876 -15.426 -7.850 1.00 83.94 101 VAL A N 1
ATOM 754 C CA . VAL A 1 101 ? -5.300 -14.166 -7.230 1.00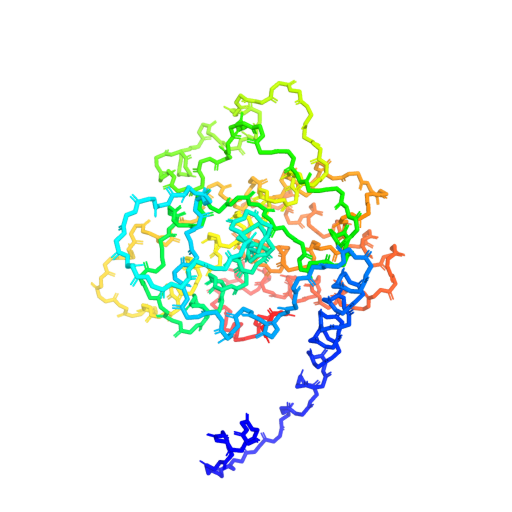 83.94 101 VAL A CA 1
ATOM 755 C C . VAL A 1 101 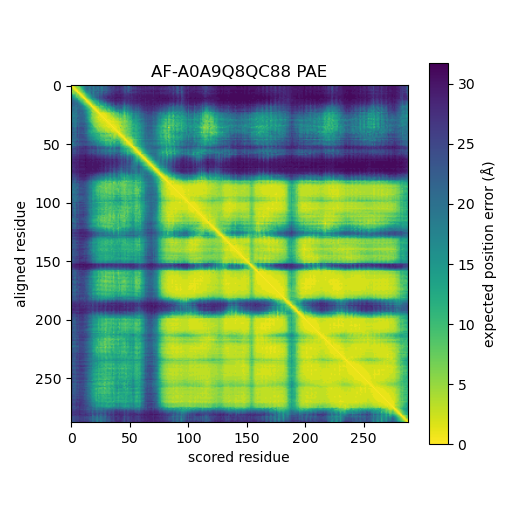? -5.283 -13.046 -8.271 1.00 83.94 101 VAL A C 1
ATOM 757 O O . VAL A 1 101 ? -4.262 -12.795 -8.919 1.00 83.94 101 VAL A O 1
ATOM 760 N N . THR A 1 102 ? -6.409 -12.349 -8.418 1.00 88.75 102 THR A N 1
ATOM 761 C CA . THR A 1 102 ? -6.598 -11.285 -9.422 1.00 88.75 102 THR A CA 1
ATOM 762 C C . THR A 1 102 ? -6.643 -9.892 -8.791 1.00 88.75 102 THR A C 1
ATOM 764 O O . THR A 1 102 ? -6.931 -9.752 -7.604 1.00 88.75 102 THR A O 1
ATOM 767 N N . ASP A 1 103 ? -6.406 -8.842 -9.591 1.00 90.00 103 ASP A N 1
ATOM 768 C CA . ASP A 1 103 ? -6.606 -7.454 -9.135 1.00 90.00 103 ASP A CA 1
ATOM 769 C C . ASP A 1 103 ? -8.066 -7.201 -8.721 1.00 90.00 103 ASP A C 1
ATOM 771 O O . ASP A 1 103 ? -8.319 -6.427 -7.801 1.00 90.00 103 ASP A O 1
ATOM 775 N N . GLN A 1 104 ? -9.019 -7.891 -9.362 1.00 89.94 104 GLN A N 1
ATOM 776 C CA . GLN A 1 104 ? -10.444 -7.803 -9.045 1.00 89.94 104 GLN A CA 1
ATOM 777 C C . GLN A 1 104 ? -10.753 -8.363 -7.650 1.00 89.94 104 GLN A C 1
ATOM 779 O O . GLN A 1 104 ? -11.459 -7.715 -6.887 1.00 89.94 104 GLN A O 1
ATOM 784 N N . GLU A 1 105 ? -10.160 -9.501 -7.277 1.00 88.19 105 GLU A N 1
ATOM 785 C CA . GLU A 1 105 ? -10.331 -10.099 -5.941 1.00 88.19 105 GLU A CA 1
ATOM 786 C C . GLU A 1 105 ? -9.817 -9.163 -4.830 1.00 88.19 105 GLU A C 1
ATOM 788 O O . GLU A 1 105 ? -10.402 -9.074 -3.752 1.00 88.19 105 GLU A O 1
ATOM 793 N N . ILE A 1 106 ? -8.741 -8.415 -5.102 1.00 89.38 106 ILE A N 1
ATOM 794 C CA . ILE A 1 106 ? -8.214 -7.393 -4.185 1.00 89.38 106 ILE A CA 1
ATOM 795 C C . ILE A 1 106 ? -9.123 -6.155 -4.175 1.00 89.38 106 ILE A C 1
ATOM 797 O O . ILE A 1 106 ? -9.320 -5.550 -3.123 1.00 89.38 106 ILE A O 1
ATOM 801 N N . ALA A 1 107 ? -9.679 -5.767 -5.325 1.00 88.69 107 ALA A N 1
ATOM 802 C CA . ALA A 1 107 ? -10.567 -4.615 -5.429 1.00 88.69 107 ALA A CA 1
ATOM 803 C C . ALA A 1 107 ? -11.898 -4.821 -4.691 1.00 88.69 107 ALA A C 1
ATOM 805 O O . ALA A 1 107 ? -12.370 -3.895 -4.035 1.00 88.69 107 ALA A O 1
ATOM 806 N N . GLU A 1 108 ? -12.449 -6.035 -4.747 1.00 87.19 108 GLU A N 1
ATOM 807 C CA . GLU A 1 108 ? -13.706 -6.434 -4.099 1.00 87.19 108 GLU A CA 1
ATOM 808 C C . GLU A 1 108 ? -13.598 -6.609 -2.581 1.00 87.19 108 GLU A C 1
ATOM 810 O O . GLU A 1 108 ? -14.623 -6.660 -1.903 1.00 87.19 108 GLU A O 1
ATOM 815 N N . TRP A 1 109 ? -12.378 -6.676 -2.034 1.00 87.25 109 TRP A N 1
ATOM 816 C CA . TRP A 1 109 ? -12.169 -6.742 -0.590 1.00 87.25 109 TRP A CA 1
ATOM 817 C C . TRP A 1 109 ? -12.842 -5.560 0.117 1.00 87.25 109 TRP A C 1
ATOM 819 O O . TRP A 1 109 ? -12.670 -4.408 -0.269 1.00 87.25 109 TRP A O 1
ATOM 829 N N . ASP A 1 110 ? -13.546 -5.839 1.209 1.00 80.94 110 ASP A N 1
ATOM 830 C CA . ASP A 1 110 ? -14.358 -4.886 1.974 1.00 80.94 110 ASP A CA 1
ATOM 831 C C . ASP A 1 110 ? -13.583 -3.818 2.778 1.00 80.94 110 ASP A C 1
ATOM 833 O O . ASP A 1 110 ? -14.191 -2.971 3.432 1.00 80.94 110 ASP A O 1
ATOM 837 N N . GLY A 1 111 ? -12.247 -3.840 2.768 1.00 83.75 111 GLY A N 1
ATOM 838 C CA . GLY A 1 111 ? -11.425 -2.898 3.534 1.00 83.75 111 GLY A CA 1
ATOM 839 C C . GLY A 1 111 ? -11.273 -3.246 5.022 1.00 83.75 111 GLY A C 1
ATOM 840 O O . GLY A 1 111 ? -10.733 -2.450 5.790 1.00 83.75 111 GLY A O 1
ATOM 841 N N . ALA A 1 112 ? -11.715 -4.426 5.474 1.00 83.94 112 ALA A N 1
ATOM 842 C CA . ALA A 1 112 ? -11.627 -4.817 6.879 1.00 83.94 112 ALA A CA 1
ATOM 843 C C . ALA A 1 112 ? -10.173 -4.986 7.366 1.00 83.94 112 ALA A C 1
ATOM 845 O O . ALA A 1 112 ? -9.546 -6.037 7.229 1.00 83.94 112 ALA A O 1
ATOM 846 N N . LEU A 1 113 ? -9.650 -3.956 8.030 1.00 84.62 113 LEU A N 1
ATOM 847 C CA . LEU A 1 113 ? -8.300 -3.922 8.607 1.00 84.62 113 LEU A CA 1
ATOM 848 C C . LEU A 1 113 ? -8.247 -4.323 10.085 1.00 84.62 113 LEU A C 1
ATOM 850 O O . LEU A 1 113 ? -7.300 -4.004 10.797 1.00 84.62 113 LEU A O 1
ATOM 854 N N . GLY A 1 114 ? -9.254 -5.053 10.567 1.00 77.00 114 GLY A N 1
ATOM 855 C CA . GLY A 1 114 ? -9.438 -5.334 11.991 1.00 77.00 114 GLY A CA 1
ATOM 856 C C . GLY A 1 114 ? -8.336 -6.152 12.683 1.00 77.00 114 GLY A C 1
ATOM 857 O O . GLY A 1 114 ? -8.363 -6.287 13.907 1.00 77.00 114 GLY A O 1
ATOM 858 N N . TRP A 1 115 ? -7.380 -6.677 11.919 1.00 74.25 115 TRP A N 1
ATOM 859 C CA . TRP A 1 115 ? -6.178 -7.365 12.392 1.00 74.25 115 TRP A CA 1
ATOM 860 C C . TRP A 1 115 ? -5.030 -6.404 12.763 1.00 74.25 115 TRP A C 1
ATOM 862 O O . TRP A 1 115 ? -4.058 -6.818 13.395 1.00 74.25 115 TRP A O 1
ATOM 872 N N . LEU A 1 116 ? -5.123 -5.123 12.385 1.00 79.12 116 LEU A N 1
ATOM 873 C CA . LEU A 1 116 ? -4.135 -4.096 12.712 1.00 79.12 116 LEU A CA 1
ATOM 874 C C . LEU A 1 116 ? -4.434 -3.429 14.061 1.00 79.12 116 LEU A C 1
ATOM 876 O O . LEU A 1 116 ? -5.596 -3.120 14.334 1.00 79.12 116 LEU A O 1
ATOM 880 N N . PRO A 1 117 ? -3.402 -3.078 14.857 1.00 73.38 117 PRO A N 1
ATOM 881 C CA . PRO A 1 117 ? -3.605 -2.507 16.184 1.00 73.38 117 PRO A CA 1
ATOM 882 C C . PRO A 1 117 ? -4.478 -1.257 16.282 1.00 73.38 117 PRO A C 1
ATOM 884 O O . PRO A 1 117 ? -5.263 -1.132 17.219 1.00 73.38 117 PRO A O 1
ATOM 887 N N . SER A 1 118 ? -4.387 -0.346 15.316 1.00 79.81 118 SER A N 1
ATOM 888 C CA . SER A 1 118 ? -5.213 0.871 15.316 1.00 79.81 118 SER A CA 1
ATOM 889 C C . SER A 1 118 ? -6.666 0.633 14.920 1.00 79.81 118 SER A C 1
ATOM 891 O O . SER A 1 118 ? -7.514 1.488 15.153 1.00 79.81 118 SER A O 1
ATOM 893 N N . PHE A 1 119 ? -6.974 -0.534 14.357 1.00 78.94 119 PHE A N 1
ATOM 894 C CA . PHE A 1 119 ? -8.317 -0.915 13.927 1.00 78.94 119 PHE A CA 1
ATOM 895 C C . PHE A 1 119 ? -8.992 -1.890 14.894 1.00 78.94 119 PHE A C 1
ATOM 897 O O . PHE A 1 119 ? -10.171 -2.199 14.725 1.00 78.94 119 PHE A O 1
ATOM 904 N N . SER A 1 120 ? -8.277 -2.385 15.908 1.00 70.56 120 SER A N 1
ATOM 905 C CA . SER A 1 120 ? -8.743 -3.434 16.827 1.00 70.56 120 SER A CA 1
ATOM 906 C C . SER A 1 120 ? -9.987 -3.042 17.609 1.00 70.56 120 SER A C 1
ATOM 908 O O . SER A 1 120 ? -10.868 -3.867 17.819 1.00 70.56 120 SER A O 1
ATOM 910 N N . LEU A 1 121 ? -10.045 -1.779 18.029 1.00 69.00 121 LEU A N 1
ATOM 911 C CA . LEU A 1 121 ? -11.146 -1.207 18.808 1.00 69.00 121 LEU A CA 1
ATOM 912 C C . LEU A 1 121 ? -11.895 -0.115 18.038 1.00 69.00 121 LEU A C 1
ATOM 914 O O . LEU A 1 121 ? -12.817 0.491 18.579 1.00 69.00 121 LEU A O 1
ATOM 918 N N . ALA A 1 122 ? -11.496 0.152 16.793 1.00 73.62 122 ALA A N 1
ATOM 919 C CA . ALA A 1 122 ? -12.225 1.070 15.939 1.00 73.62 122 ALA A CA 1
ATOM 920 C C . ALA A 1 122 ? -13.612 0.481 15.632 1.00 73.62 122 ALA A C 1
ATOM 922 O O . ALA A 1 122 ? -13.722 -0.741 15.448 1.00 73.62 122 ALA A O 1
ATOM 923 N N . PRO A 1 123 ? -14.664 1.318 15.566 1.00 68.81 123 PRO A N 1
ATOM 924 C CA . PRO A 1 123 ? -15.954 0.855 15.083 1.00 68.81 123 PRO A CA 1
ATOM 925 C C . PRO A 1 123 ? -15.772 0.244 13.683 1.00 68.81 123 PRO A C 1
ATOM 927 O O . PRO A 1 123 ? -14.938 0.737 12.914 1.00 68.81 123 PRO A O 1
ATOM 930 N N . PRO A 1 124 ? -16.493 -0.845 13.357 1.00 65.81 124 PRO A N 1
ATOM 931 C CA . PRO A 1 124 ? -16.500 -1.376 12.002 1.00 65.81 124 PRO A CA 1
ATOM 932 C C . PRO A 1 124 ? -16.837 -0.254 11.020 1.00 65.81 124 PRO A C 1
ATOM 934 O O . PRO A 1 124 ? -17.702 0.569 11.311 1.00 65.81 124 PRO A O 1
ATOM 937 N N . LEU A 1 125 ? -16.151 -0.223 9.878 1.00 67.94 125 LEU A N 1
ATOM 938 C CA . LEU A 1 125 ? -16.540 0.658 8.785 1.00 67.94 125 LEU A CA 1
ATOM 939 C C . LEU A 1 125 ? -17.981 0.320 8.393 1.00 67.94 125 LEU A C 1
ATOM 941 O O . LEU A 1 125 ? -18.285 -0.846 8.126 1.00 67.94 125 LEU A O 1
ATOM 945 N N . ASP A 1 126 ? -18.856 1.325 8.375 1.00 64.44 126 ASP A N 1
ATOM 946 C CA . ASP A 1 126 ? -20.197 1.145 7.834 1.00 64.44 126 ASP A CA 1
ATOM 947 C C . ASP A 1 126 ? -20.073 0.725 6.367 1.00 64.44 126 ASP A C 1
ATOM 949 O O . ASP A 1 126 ? -19.377 1.369 5.575 1.00 64.44 126 ASP A O 1
ATOM 953 N N . LEU A 1 127 ? -20.751 -0.376 6.023 1.00 60.97 127 LEU A N 1
ATOM 954 C CA . LEU A 1 127 ? -20.804 -0.971 4.680 1.00 60.97 127 LEU A CA 1
ATOM 955 C C . LEU A 1 127 ? -21.637 -0.129 3.702 1.00 60.97 127 LEU A C 1
ATOM 957 O O . LEU A 1 127 ? -22.144 -0.658 2.712 1.00 60.97 127 LEU A O 1
ATOM 961 N N . ASP A 1 128 ? -21.823 1.159 3.992 1.00 60.19 128 ASP A N 1
ATOM 962 C CA . ASP A 1 128 ? -22.476 2.063 3.064 1.00 60.19 128 ASP A CA 1
ATOM 963 C C . ASP A 1 128 ? -21.705 2.012 1.743 1.00 60.19 128 ASP A C 1
ATOM 965 O O . ASP A 1 128 ? -20.479 2.185 1.755 1.00 60.19 128 ASP A O 1
ATOM 969 N N . PRO A 1 129 ? -22.390 1.740 0.617 1.00 61.81 129 PRO A N 1
ATOM 970 C CA . PRO A 1 129 ? -21.739 1.616 -0.672 1.00 61.81 129 PRO A CA 1
ATOM 971 C C . PRO A 1 129 ? -21.051 2.943 -0.985 1.00 61.81 129 PRO A C 1
ATOM 973 O O . PRO A 1 129 ? -21.704 3.952 -1.251 1.00 61.81 129 PRO A O 1
ATOM 976 N N . TYR A 1 130 ? -19.725 2.939 -0.911 1.00 66.88 130 TYR A N 1
ATOM 977 C CA . TYR A 1 130 ? -18.891 4.067 -1.281 1.00 66.88 130 TYR A CA 1
ATOM 978 C C . TYR A 1 130 ? -18.066 3.682 -2.508 1.00 66.88 130 TYR A C 1
ATOM 980 O O . TYR A 1 130 ? -17.734 2.515 -2.715 1.00 66.88 130 TYR A O 1
ATOM 988 N N . GLU A 1 131 ? -17.788 4.658 -3.366 1.00 73.31 131 GLU A N 1
ATOM 989 C CA . GLU A 1 131 ? -17.060 4.415 -4.607 1.00 73.31 131 GLU A CA 1
ATOM 990 C C . GLU A 1 131 ? -15.587 4.106 -4.287 1.00 73.31 131 GLU A C 1
ATOM 992 O O . GLU A 1 131 ? -14.868 4.953 -3.750 1.00 73.31 131 GLU A O 1
ATOM 997 N N . HIS A 1 132 ? -15.146 2.879 -4.582 1.00 83.12 132 HIS A N 1
ATOM 998 C CA . HIS A 1 132 ? -13.746 2.474 -4.442 1.00 83.12 132 HIS A CA 1
ATOM 999 C C . HIS A 1 132 ? -12.885 3.079 -5.547 1.00 83.12 132 HIS A C 1
ATOM 1001 O O . HIS A 1 132 ? -13.340 3.267 -6.678 1.00 83.12 132 HIS A O 1
ATOM 1007 N N . ILE A 1 133 ? -11.598 3.293 -5.255 1.00 86.75 133 ILE A N 1
ATOM 1008 C CA . ILE A 1 133 ? -10.636 3.589 -6.318 1.00 86.75 133 ILE A CA 1
ATOM 1009 C C . ILE A 1 133 ? -10.584 2.352 -7.231 1.00 86.75 133 ILE A C 1
ATOM 1011 O O . ILE A 1 133 ? -10.363 1.246 -6.731 1.00 86.75 133 ILE A O 1
ATOM 1015 N N . PRO A 1 134 ? -10.764 2.493 -8.556 1.00 88.06 134 PRO A N 1
ATOM 1016 C CA . PRO A 1 134 ? -10.867 1.359 -9.470 1.00 88.06 134 PRO A CA 1
ATOM 1017 C C . PRO A 1 134 ? -9.487 0.742 -9.762 1.00 88.06 134 PRO A C 1
ATOM 1019 O O . PRO A 1 134 ? -8.985 0.801 -10.884 1.00 88.06 134 PRO A O 1
ATOM 1022 N N . THR A 1 135 ? -8.861 0.132 -8.750 1.00 88.31 135 THR A N 1
ATOM 1023 C CA . THR A 1 135 ? -7.507 -0.448 -8.824 1.00 88.31 135 THR A CA 1
ATOM 1024 C C . THR A 1 135 ? -7.410 -1.637 -9.778 1.00 88.31 135 THR A C 1
ATOM 1026 O O . THR A 1 135 ? -6.333 -1.891 -10.311 1.00 88.31 135 THR A O 1
ATOM 1029 N N . ALA A 1 136 ? -8.524 -2.331 -10.032 1.00 87.19 136 ALA A N 1
ATOM 1030 C CA . ALA A 1 136 ? -8.613 -3.424 -11.001 1.00 87.19 136 ALA A CA 1
ATOM 1031 C C . ALA A 1 136 ? -8.846 -2.952 -12.448 1.00 87.19 136 ALA A C 1
ATOM 1033 O O . ALA A 1 136 ? -8.650 -3.719 -13.391 1.00 87.19 136 ALA A O 1
ATOM 1034 N N . SER A 1 137 ? -9.257 -1.696 -12.660 1.00 88.19 137 SER A N 1
ATOM 1035 C CA . SER A 1 137 ? -9.538 -1.185 -14.002 1.00 88.19 137 SER A CA 1
ATOM 1036 C C . SER A 1 137 ? -8.258 -0.711 -14.680 1.00 88.19 137 SER A C 1
ATOM 1038 O O . SER A 1 137 ? -7.788 0.409 -14.461 1.00 88.19 137 SER A O 1
ATOM 1040 N N . ARG A 1 138 ? -7.709 -1.556 -15.556 1.00 85.12 138 ARG A N 1
ATOM 1041 C CA . ARG A 1 138 ? -6.498 -1.250 -16.329 1.00 85.12 138 ARG A CA 1
ATOM 1042 C C . ARG A 1 138 ? -6.599 0.082 -17.074 1.00 85.12 138 ARG A C 1
ATOM 1044 O O . ARG A 1 138 ? -5.689 0.901 -16.970 1.00 85.12 138 ARG A O 1
ATOM 1051 N N . ASP A 1 139 ? -7.709 0.309 -17.774 1.00 87.00 139 ASP A N 1
ATOM 1052 C CA . ASP A 1 139 ? -7.914 1.507 -18.597 1.00 87.00 139 ASP A CA 1
ATOM 1053 C C . ASP A 1 139 ? -7.838 2.795 -17.777 1.00 87.00 139 ASP A C 1
ATOM 1055 O O . ASP A 1 139 ? -7.406 3.826 -18.285 1.00 87.00 139 ASP A O 1
ATOM 1059 N N . ILE A 1 140 ? -8.220 2.744 -16.500 1.00 87.31 140 ILE A N 1
ATOM 1060 C CA . ILE A 1 140 ? -8.148 3.888 -15.591 1.00 87.31 140 ILE A CA 1
ATOM 1061 C C . ILE A 1 140 ? -6.745 3.994 -14.984 1.00 87.31 140 ILE A C 1
ATOM 1063 O O . ILE A 1 140 ? -6.151 5.074 -14.990 1.00 87.31 140 ILE A O 1
ATOM 1067 N N . VAL A 1 141 ? -6.180 2.872 -14.523 1.00 89.12 141 VAL A N 1
ATOM 1068 C CA . VAL A 1 141 ? -4.849 2.803 -13.897 1.00 89.12 141 VAL A CA 1
ATOM 1069 C C . VAL A 1 141 ? -3.747 3.308 -14.825 1.00 89.12 141 VAL A C 1
ATOM 1071 O O . VAL A 1 141 ? -2.857 4.025 -14.372 1.00 89.12 141 VAL A O 1
ATOM 1074 N N . THR A 1 142 ? -3.786 2.985 -16.118 1.00 87.00 142 THR A N 1
ATOM 1075 C CA . THR A 1 142 ? -2.739 3.406 -17.065 1.00 87.00 142 THR A CA 1
ATOM 1076 C C . THR A 1 142 ? -3.009 4.758 -17.720 1.00 87.00 142 THR A C 1
ATOM 1078 O O . THR A 1 142 ? -2.148 5.287 -18.423 1.00 87.00 142 THR A O 1
ATOM 1081 N N . ASN A 1 143 ? -4.196 5.336 -17.529 1.00 87.88 143 ASN A N 1
ATOM 1082 C CA . ASN A 1 143 ? -4.583 6.548 -18.237 1.00 87.88 143 ASN A CA 1
ATOM 1083 C C . ASN A 1 143 ? -4.063 7.806 -17.521 1.00 87.88 143 ASN A C 1
ATOM 1085 O O . ASN A 1 143 ? -4.411 8.061 -16.366 1.00 87.88 143 ASN A O 1
ATOM 1089 N N . PRO A 1 144 ? -3.269 8.654 -18.201 1.00 86.56 144 PRO A N 1
ATOM 1090 C CA . PRO A 1 144 ? -2.647 9.824 -17.585 1.00 86.56 144 PRO A CA 1
ATOM 1091 C C . PRO A 1 144 ? -3.653 10.882 -17.108 1.00 86.56 144 PRO A C 1
ATOM 1093 O O . PRO A 1 144 ? -3.287 11.745 -16.312 1.00 86.56 144 PRO A O 1
ATOM 1096 N N . ARG A 1 145 ? -4.913 10.832 -17.567 1.00 87.25 145 ARG A N 1
ATOM 1097 C CA . ARG A 1 145 ? -5.974 11.741 -17.108 1.00 87.25 145 ARG A CA 1
ATOM 1098 C C . ARG A 1 145 ? -6.350 11.513 -15.647 1.00 87.25 145 ARG A C 1
ATOM 1100 O O . ARG A 1 145 ? -6.730 12.467 -14.986 1.00 87.25 145 ARG A O 1
ATOM 1107 N N . TYR A 1 146 ? -6.182 10.293 -15.140 1.00 86.69 146 TYR A N 1
ATOM 1108 C CA . TYR A 1 146 ? -6.543 9.920 -13.772 1.00 86.69 146 TYR A CA 1
ATOM 1109 C C . TYR A 1 146 ? -5.348 9.964 -12.815 1.00 86.69 146 TYR A C 1
ATOM 1111 O O . TYR A 1 146 ? -5.306 9.212 -11.856 1.00 86.69 146 TYR A O 1
ATOM 1119 N N . ARG A 1 147 ? -4.345 10.825 -13.036 1.00 86.19 147 ARG A N 1
ATOM 1120 C CA . ARG A 1 147 ? -3.173 10.915 -12.138 1.00 86.19 147 ARG A CA 1
ATOM 1121 C C . ARG A 1 147 ? -3.496 11.429 -10.732 1.00 86.19 147 ARG A C 1
ATOM 1123 O O . ARG A 1 147 ? -2.722 11.188 -9.808 1.00 86.19 147 ARG A O 1
ATOM 1130 N N . ARG A 1 148 ? -4.592 12.169 -10.566 1.00 87.06 148 ARG A N 1
ATOM 1131 C CA . ARG A 1 148 ? -4.986 12.784 -9.291 1.00 87.06 148 ARG A CA 1
ATOM 1132 C C . ARG A 1 148 ? -6.216 12.104 -8.716 1.00 87.06 148 ARG A C 1
ATOM 1134 O O . ARG A 1 148 ? -7.151 11.824 -9.459 1.00 87.06 148 ARG A O 1
ATOM 1141 N N . LEU A 1 149 ? -6.246 11.934 -7.395 1.00 85.31 149 LEU A N 1
ATOM 1142 C CA . LEU A 1 149 ? -7.410 11.415 -6.675 1.00 85.31 149 LEU A CA 1
ATOM 1143 C C . LEU A 1 149 ? -8.658 12.289 -6.871 1.00 85.31 149 LEU A C 1
ATOM 1145 O O . LEU A 1 149 ? -9.764 11.768 -6.894 1.00 85.31 149 LEU A O 1
ATOM 1149 N N . GLU A 1 150 ? -8.480 13.593 -7.109 1.00 82.19 150 GLU A N 1
ATOM 1150 C CA . GLU A 1 150 ? -9.551 14.549 -7.449 1.00 82.19 150 GLU A CA 1
ATOM 1151 C C . GLU A 1 150 ? -10.355 14.152 -8.699 1.00 82.19 150 GLU A C 1
ATOM 1153 O O . GLU A 1 150 ? -11.455 14.650 -8.916 1.00 82.19 150 GLU A O 1
ATOM 1158 N N . SER A 1 151 ? -9.802 13.281 -9.551 1.00 80.12 151 SER A N 1
ATOM 1159 C CA . SER A 1 151 ? -10.490 12.768 -10.741 1.00 80.12 151 SER A CA 1
ATOM 1160 C C . SER A 1 151 ? -11.563 11.723 -10.419 1.00 80.12 151 SER A C 1
ATOM 1162 O O . SER A 1 151 ? -12.332 11.368 -11.310 1.00 80.12 151 SER A O 1
ATOM 1164 N N . PHE A 1 152 ? -11.614 11.232 -9.178 1.00 80.31 152 PHE A N 1
ATOM 1165 C CA . PHE A 1 152 ? -12.631 10.302 -8.699 1.00 80.31 152 PHE A CA 1
ATOM 1166 C C . PHE A 1 152 ? -13.701 11.057 -7.902 1.00 80.31 152 PHE A C 1
ATOM 1168 O O . PHE A 1 152 ? -13.399 11.918 -7.073 1.00 80.31 152 PHE A O 1
ATOM 1175 N N . THR A 1 153 ? -14.971 10.751 -8.164 1.00 60.88 153 THR A N 1
ATOM 1176 C CA . THR A 1 153 ? -16.120 11.336 -7.469 1.00 60.88 153 THR A CA 1
ATOM 1177 C C . THR A 1 153 ? -16.232 10.785 -6.0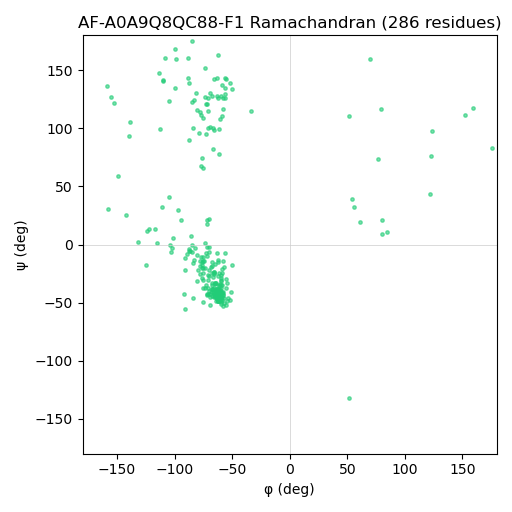52 1.00 60.88 153 THR A C 1
ATOM 1179 O O . THR A 1 153 ? -16.871 9.773 -5.835 1.00 60.88 153 THR A O 1
ATOM 1182 N N . CYS A 1 154 ? -15.686 11.469 -5.048 1.00 57.19 154 CYS A N 1
ATOM 1183 C CA . CYS A 1 154 ? -16.105 11.232 -3.660 1.00 57.19 154 CYS A CA 1
ATOM 1184 C C . CYS A 1 154 ? -16.195 12.563 -2.898 1.00 57.19 154 CYS A C 1
ATOM 1186 O O . CYS A 1 154 ? -15.181 13.042 -2.388 1.00 57.19 154 CYS A O 1
ATOM 1188 N N . PRO A 1 155 ? -17.387 13.200 -2.847 1.00 46.41 155 PRO A N 1
ATOM 1189 C CA . PRO A 1 155 ? -17.505 14.586 -2.408 1.00 46.41 155 PRO A CA 1
ATOM 1190 C C . PRO A 1 155 ? -17.443 14.823 -0.899 1.00 46.41 155 PRO A C 1
ATOM 1192 O O . PRO A 1 155 ? -17.289 15.979 -0.541 1.00 46.41 155 PRO A O 1
ATOM 1195 N N . ASN A 1 156 ? -17.571 13.833 -0.006 1.00 48.34 156 ASN A N 1
ATOM 1196 C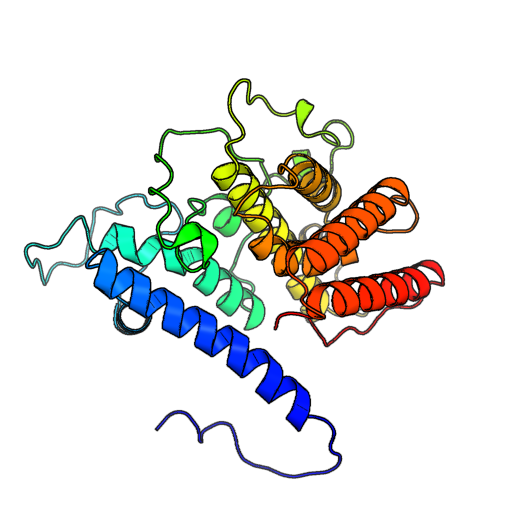 CA . ASN A 1 156 ? -17.580 14.096 1.440 1.00 48.34 156 ASN A CA 1
ATOM 1197 C C . ASN A 1 156 ? -17.073 12.893 2.253 1.00 48.34 156 ASN A C 1
ATOM 1199 O O . ASN A 1 156 ? -17.652 11.813 2.207 1.00 48.34 156 ASN A O 1
ATOM 1203 N N . GLU A 1 157 ? -16.012 13.148 3.023 1.00 62.16 157 GLU A N 1
ATOM 1204 C CA . GLU A 1 157 ? -15.448 12.330 4.107 1.00 62.16 157 GLU A CA 1
ATOM 1205 C C . GLU A 1 157 ? -14.615 11.102 3.700 1.00 62.16 157 GLU A C 1
ATOM 1207 O O . GLU A 1 157 ? -14.963 9.940 3.927 1.00 62.16 157 GLU A O 1
ATOM 1212 N N . TRP A 1 158 ? -13.402 11.382 3.211 1.00 74.94 158 TRP A N 1
ATOM 1213 C CA . TRP A 1 158 ? -12.256 10.491 3.409 1.00 74.94 158 TRP A CA 1
ATOM 1214 C C . TRP A 1 158 ? -11.965 10.360 4.914 1.00 74.94 158 TRP A C 1
ATOM 1216 O O . TRP A 1 158 ? -11.059 10.996 5.449 1.00 74.94 158 TRP A O 1
ATOM 1226 N N . ILE A 1 159 ? -12.758 9.555 5.622 1.00 83.00 159 ILE A N 1
ATOM 1227 C CA . ILE A 1 159 ? -12.443 9.174 6.999 1.00 83.00 159 ILE A CA 1
ATOM 1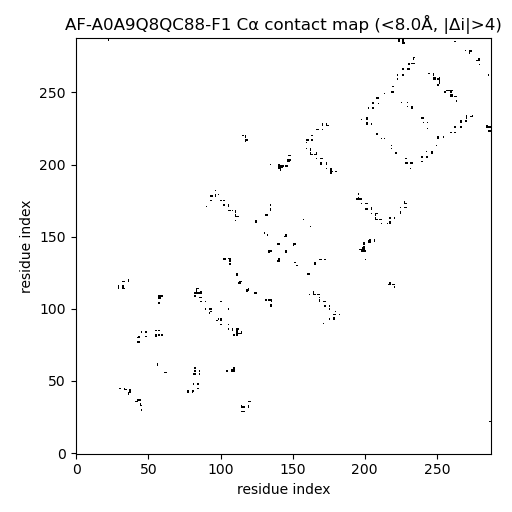228 C C . ILE A 1 159 ? -11.137 8.371 7.006 1.00 83.00 159 ILE A C 1
ATOM 1230 O O . ILE A 1 159 ? -10.871 7.579 6.097 1.00 83.00 159 ILE A O 1
ATOM 1234 N N . GLU A 1 160 ? -10.312 8.556 8.036 1.00 87.81 160 GLU A N 1
ATOM 1235 C CA . GLU A 1 160 ? -8.944 8.010 8.097 1.00 87.81 160 GLU A CA 1
ATOM 1236 C C . GLU A 1 160 ? -8.890 6.482 7.879 1.00 87.81 160 GLU A C 1
ATOM 1238 O O . GLU A 1 160 ? -7.964 5.944 7.264 1.00 87.81 160 GLU A O 1
ATOM 1243 N N . GLN A 1 161 ? -9.933 5.778 8.323 1.00 86.81 161 GLN A N 1
ATOM 1244 C CA . GLN A 1 161 ? -10.115 4.338 8.132 1.00 86.81 161 GLN A CA 1
ATOM 1245 C C . GLN A 1 161 ? -10.289 3.961 6.652 1.00 86.81 161 GLN A C 1
ATOM 1247 O O . GLN A 1 161 ? -9.680 2.992 6.195 1.00 86.81 161 GLN A O 1
ATOM 1252 N N . ARG A 1 162 ? -11.077 4.733 5.888 1.00 86.19 162 ARG A N 1
ATOM 1253 C CA . ARG A 1 162 ? -11.277 4.524 4.444 1.00 86.19 162 ARG A CA 1
ATOM 1254 C C . ARG A 1 162 ? -10.007 4.844 3.670 1.00 86.19 162 ARG A C 1
ATOM 1256 O O . ARG A 1 162 ? -9.615 4.038 2.835 1.00 86.19 162 ARG A O 1
ATOM 1263 N N . ILE A 1 163 ? -9.313 5.936 4.012 1.00 89.69 163 ILE A N 1
ATOM 1264 C CA . ILE A 1 163 ? -8.013 6.272 3.400 1.00 89.69 163 ILE A CA 1
ATOM 1265 C C . ILE A 1 163 ? -7.047 5.092 3.538 1.00 89.69 163 ILE A C 1
ATOM 1267 O O . ILE A 1 163 ? -6.433 4.657 2.566 1.00 89.69 163 ILE A O 1
ATOM 1271 N N . THR A 1 164 ? -6.949 4.540 4.746 1.00 91.00 164 THR A N 1
ATOM 1272 C CA . THR A 1 164 ? -6.038 3.429 5.023 1.00 91.00 164 THR A CA 1
ATOM 1273 C C . THR A 1 164 ? -6.477 2.150 4.304 1.00 91.00 164 THR A C 1
ATOM 1275 O O . THR A 1 164 ? -5.637 1.431 3.775 1.00 91.00 164 THR A O 1
ATOM 1278 N N . SER A 1 165 ? -7.779 1.875 4.226 1.00 90.19 165 SER A N 1
ATOM 1279 C CA . SER A 1 165 ? -8.314 0.712 3.502 1.00 90.19 165 SER A CA 1
ATOM 1280 C C . SER A 1 165 ? -8.006 0.783 2.002 1.00 90.19 165 SER A C 1
ATOM 1282 O O . SER A 1 165 ? -7.470 -0.173 1.442 1.00 90.19 165 SER A O 1
ATOM 1284 N N . GLU A 1 166 ? -8.239 1.937 1.366 1.00 91.38 166 GLU A N 1
ATOM 1285 C CA . GLU A 1 166 ? -7.870 2.170 -0.038 1.00 91.38 166 GLU A CA 1
ATOM 1286 C C . GLU A 1 166 ? -6.352 2.066 -0.251 1.00 91.38 166 GLU A C 1
ATOM 1288 O O . GLU A 1 166 ? -5.893 1.466 -1.223 1.00 91.38 166 GLU A O 1
ATOM 1293 N N . LEU A 1 167 ? -5.552 2.575 0.690 1.00 93.75 167 LEU A N 1
ATOM 1294 C CA . LEU A 1 167 ? -4.097 2.467 0.630 1.00 93.75 167 LEU A CA 1
ATOM 1295 C C . LEU A 1 167 ? -3.630 1.004 0.677 1.00 93.75 167 LEU A C 1
ATOM 1297 O O . LEU A 1 167 ? -2.745 0.618 -0.087 1.00 93.75 167 LEU A O 1
ATOM 1301 N N . TYR A 1 168 ? -4.230 0.176 1.535 1.00 92.88 168 TYR A N 1
ATOM 1302 C CA . TYR A 1 168 ? -3.936 -1.257 1.598 1.00 92.88 168 TYR A CA 1
ATOM 1303 C C . TYR A 1 168 ? -4.396 -2.003 0.342 1.00 92.88 168 TYR A C 1
ATOM 1305 O O . TYR A 1 168 ? -3.689 -2.903 -0.109 1.00 92.88 168 TYR A O 1
ATOM 1313 N N . ARG A 1 169 ? -5.517 -1.603 -0.272 1.00 92.88 169 ARG A N 1
ATOM 1314 C CA . ARG A 1 169 ? -5.980 -2.149 -1.558 1.00 92.88 169 ARG A CA 1
ATOM 1315 C C . ARG A 1 169 ? -4.986 -1.850 -2.682 1.00 92.88 169 ARG A C 1
ATOM 1317 O O . ARG A 1 169 ? -4.586 -2.760 -3.411 1.00 92.88 169 ARG A O 1
ATOM 1324 N N . ILE A 1 170 ? -4.515 -0.604 -2.779 1.00 94.12 170 ILE A N 1
ATOM 1325 C CA . ILE A 1 170 ? -3.482 -0.212 -3.750 1.00 94.12 170 ILE A CA 1
ATOM 1326 C C . ILE A 1 170 ? -2.176 -0.967 -3.487 1.00 94.12 170 ILE A C 1
ATOM 1328 O O . ILE A 1 170 ? -1.611 -1.554 -4.409 1.00 94.12 170 ILE A O 1
ATOM 1332 N N . ALA A 1 171 ? -1.706 -0.995 -2.238 1.00 93.62 171 ALA A N 1
ATOM 1333 C CA . ALA A 1 171 ? -0.474 -1.689 -1.877 1.00 93.62 171 ALA A CA 1
ATOM 1334 C C . ALA A 1 171 ? -0.564 -3.200 -2.148 1.00 93.62 171 ALA A C 1
ATOM 1336 O O . ALA A 1 171 ? 0.375 -3.768 -2.693 1.00 93.62 171 ALA A O 1
ATOM 1337 N N . GLY A 1 172 ? -1.696 -3.843 -1.849 1.00 90.44 172 GLY A N 1
ATOM 1338 C CA . GLY A 1 172 ? -1.939 -5.250 -2.180 1.00 90.44 172 GLY A CA 1
ATOM 1339 C C . GLY A 1 172 ? -1.908 -5.513 -3.687 1.00 90.44 172 GLY A C 1
ATOM 1340 O O . GLY A 1 172 ? -1.275 -6.471 -4.128 1.00 90.44 172 GLY A O 1
ATOM 1341 N N . THR A 1 173 ? -2.512 -4.624 -4.479 1.00 93.00 173 THR A N 1
ATOM 1342 C CA . THR A 1 173 ? -2.501 -4.693 -5.952 1.00 93.00 173 THR A CA 1
ATOM 1343 C C . THR A 1 173 ? -1.073 -4.581 -6.498 1.00 93.00 173 THR A C 1
ATOM 1345 O O . THR A 1 173 ? -0.635 -5.418 -7.287 1.00 93.00 173 THR A O 1
ATOM 1348 N N . ILE A 1 174 ? -0.301 -3.592 -6.031 1.00 91.31 174 ILE A N 1
ATOM 1349 C CA . ILE A 1 174 ? 1.113 -3.428 -6.406 1.00 91.31 174 ILE A CA 1
ATOM 1350 C C . ILE A 1 174 ? 1.924 -4.656 -5.983 1.00 91.31 174 ILE A C 1
ATOM 1352 O O . ILE A 1 174 ? 2.707 -5.177 -6.773 1.00 91.31 174 ILE A O 1
ATOM 1356 N N . TYR A 1 175 ? 1.721 -5.153 -4.763 1.00 89.69 175 TYR A N 1
ATOM 1357 C CA . TYR A 1 175 ? 2.436 -6.316 -4.246 1.00 89.69 175 TYR A CA 1
ATOM 1358 C C . TYR A 1 175 ? 2.186 -7.570 -5.089 1.00 89.69 175 TYR A C 1
ATOM 1360 O O . TYR A 1 175 ? 3.136 -8.258 -5.461 1.00 89.69 175 TYR A O 1
ATOM 1368 N N . ARG A 1 176 ? 0.930 -7.832 -5.474 1.00 88.62 176 ARG A N 1
ATOM 1369 C CA . ARG A 1 176 ? 0.584 -8.909 -6.414 1.00 88.62 176 ARG A CA 1
ATOM 1370 C C . ARG A 1 176 ? 1.366 -8.763 -7.718 1.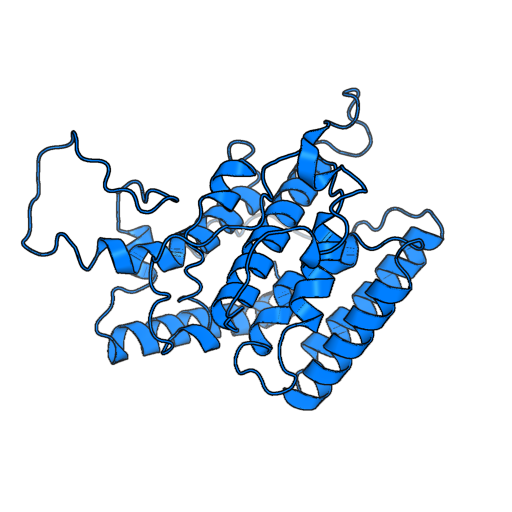00 88.62 176 ARG A C 1
ATOM 1372 O O . ARG A 1 176 ? 2.033 -9.710 -8.129 1.00 88.62 176 ARG A O 1
ATOM 1379 N N . LYS A 1 177 ? 1.323 -7.585 -8.346 1.00 88.25 177 LYS A N 1
ATOM 1380 C CA . LYS A 1 177 ? 2.022 -7.317 -9.613 1.00 88.25 177 LYS A CA 1
ATOM 1381 C C . LYS A 1 177 ? 3.543 -7.483 -9.477 1.00 88.25 177 LYS A C 1
ATOM 1383 O O . LYS A 1 177 ? 4.166 -8.081 -10.351 1.00 88.25 177 LYS A O 1
ATOM 1388 N N . GLN A 1 178 ? 4.133 -7.053 -8.357 1.00 85.00 178 GLN A N 1
ATOM 1389 C CA . GLN A 1 178 ? 5.547 -7.287 -8.031 1.00 85.00 178 GLN A CA 1
ATOM 1390 C C . GLN A 1 178 ? 5.863 -8.788 -7.923 1.00 85.00 178 GLN A C 1
ATOM 1392 O O . GLN A 1 178 ? 6.882 -9.241 -8.443 1.00 85.00 178 GLN A O 1
ATOM 1397 N N . CYS A 1 179 ? 5.007 -9.572 -7.263 1.00 82.19 179 CYS A N 1
ATOM 1398 C CA . CYS A 1 179 ? 5.171 -11.021 -7.140 1.00 82.19 179 CYS A CA 1
ATOM 1399 C C . CYS A 1 179 ? 5.064 -11.730 -8.496 1.00 82.19 179 CYS A C 1
ATOM 1401 O O . CYS A 1 179 ? 5.918 -12.560 -8.804 1.00 82.19 179 CYS A O 1
ATOM 1403 N N . VAL A 1 180 ? 4.087 -11.364 -9.331 1.00 80.94 180 VAL A N 1
ATOM 1404 C CA . VAL A 1 180 ? 3.950 -11.896 -10.698 1.00 80.94 180 VAL A CA 1
ATOM 1405 C C . VAL A 1 180 ? 5.207 -11.593 -11.519 1.00 80.94 180 VAL A C 1
ATOM 1407 O O . VAL A 1 180 ? 5.800 -12.511 -12.083 1.00 80.94 180 VAL A O 1
ATOM 1410 N N . ALA A 1 181 ? 5.696 -10.349 -11.490 1.00 76.06 181 ALA A N 1
ATOM 1411 C CA . ALA A 1 181 ? 6.914 -9.954 -12.200 1.00 76.06 181 ALA A CA 1
ATOM 1412 C C . ALA A 1 181 ? 8.162 -10.744 -11.747 1.00 76.06 181 ALA A C 1
ATOM 1414 O O . ALA A 1 181 ? 9.029 -11.066 -12.562 1.00 76.06 181 ALA A O 1
ATOM 1415 N N . ARG A 1 182 ? 8.259 -11.105 -10.457 1.00 74.12 182 ARG A N 1
ATOM 1416 C CA . ARG A 1 182 ? 9.355 -11.944 -9.934 1.00 74.12 182 ARG A CA 1
ATOM 1417 C C . ARG A 1 182 ? 9.279 -13.389 -10.420 1.00 74.12 182 ARG A C 1
ATOM 1419 O O . ARG A 1 182 ? 10.320 -13.969 -10.711 1.00 74.12 182 ARG A O 1
ATOM 1426 N N . VAL A 1 183 ? 8.076 -13.963 -10.486 1.00 69.69 183 VAL A N 1
ATOM 1427 C CA . VAL A 1 183 ? 7.859 -15.348 -10.938 1.00 69.69 183 VAL A CA 1
ATOM 1428 C C . VAL A 1 183 ? 8.103 -15.480 -12.442 1.00 69.69 183 VAL A C 1
ATOM 1430 O O . VAL A 1 183 ? 8.682 -16.472 -12.880 1.00 69.69 183 VAL A O 1
ATOM 1433 N N . GLU A 1 184 ? 7.713 -14.478 -13.234 1.00 64.31 184 GLU A N 1
ATOM 1434 C CA . GLU A 1 184 ? 7.934 -14.472 -14.686 1.00 64.31 184 GLU A CA 1
ATOM 1435 C C . GLU A 1 184 ? 9.418 -14.280 -15.056 1.00 64.31 184 GLU A C 1
ATOM 1437 O O . GLU A 1 184 ? 9.870 -14.790 -16.081 1.00 64.31 184 GLU A O 1
ATOM 1442 N N . GLY A 1 185 ? 10.206 -13.630 -14.194 1.00 55.97 185 GLY A N 1
ATOM 1443 C CA . GLY A 1 185 ? 11.651 -13.462 -14.349 1.00 55.97 185 GLY A CA 1
ATOM 1444 C C . GLY A 1 185 ? 12.062 -12.522 -15.501 1.00 55.97 185 GLY A C 1
ATOM 1445 O O . GLY A 1 185 ? 11.314 -12.310 -16.456 1.00 55.97 185 GLY A O 1
ATOM 1446 N N . PRO A 1 186 ? 13.293 -11.972 -15.471 1.00 51.00 186 PRO A N 1
ATOM 1447 C CA . PRO A 1 186 ? 13.771 -11.005 -16.470 1.00 51.00 186 PRO A CA 1
ATOM 1448 C C . PRO A 1 186 ? 14.022 -11.600 -17.871 1.00 51.00 186 PRO A C 1
ATOM 1450 O O . PRO A 1 186 ? 14.317 -10.857 -18.803 1.00 51.00 186 PRO A O 1
ATOM 1453 N N . PHE A 1 187 ? 13.917 -12.926 -18.027 1.00 41.78 187 PHE A N 1
ATOM 1454 C CA . PHE A 1 187 ? 14.188 -13.661 -19.271 1.00 41.78 187 PHE A CA 1
ATOM 1455 C C . PHE A 1 187 ? 12.961 -14.387 -19.838 1.00 41.78 187 PHE A C 1
ATOM 1457 O O . PHE A 1 187 ? 13.111 -15.238 -20.719 1.00 41.78 187 PHE A O 1
ATOM 1464 N N . SER A 1 188 ? 11.748 -14.097 -19.355 1.00 39.44 188 SER A N 1
ATOM 1465 C CA . SER A 1 188 ? 10.557 -14.647 -20.000 1.00 39.44 188 SER A CA 1
ATOM 1466 C C . SER A 1 188 ? 10.459 -14.129 -21.438 1.00 39.44 188 SER A C 1
ATOM 1468 O O . SER A 1 188 ? 10.498 -12.938 -21.723 1.00 39.44 188 SER A O 1
ATOM 1470 N N . THR A 1 189 ? 10.341 -15.062 -22.380 1.00 36.34 189 THR A N 1
ATOM 1471 C CA . THR A 1 189 ? 10.107 -14.803 -23.810 1.00 36.34 189 THR A CA 1
ATOM 1472 C C . THR A 1 189 ? 8.679 -14.345 -24.102 1.00 36.34 189 THR A C 1
ATOM 1474 O O . THR A 1 189 ? 8.324 -14.116 -25.259 1.00 36.34 189 THR A O 1
ATOM 1477 N N . ARG A 1 190 ? 7.842 -14.215 -23.067 1.00 39.84 190 ARG A N 1
ATOM 1478 C CA . ARG A 1 190 ? 6.548 -13.558 -23.179 1.00 39.84 190 ARG A CA 1
ATOM 1479 C C . ARG A 1 190 ? 6.788 -12.052 -23.082 1.00 39.84 190 ARG A C 1
ATOM 1481 O O . ARG A 1 190 ? 7.494 -11.634 -22.168 1.00 39.84 190 ARG A O 1
ATOM 1488 N N . PRO A 1 191 ? 6.244 -11.235 -24.005 1.00 40.12 191 PRO A N 1
ATOM 1489 C CA . PRO A 1 191 ? 6.229 -9.792 -23.796 1.00 40.12 191 PRO A CA 1
ATOM 1490 C C . PRO A 1 191 ? 5.652 -9.555 -22.404 1.00 40.12 191 PRO A C 1
ATOM 1492 O O . PRO A 1 191 ? 4.679 -10.237 -22.067 1.00 40.12 191 PRO A O 1
ATOM 1495 N N . TRP A 1 192 ? 6.304 -8.686 -21.615 1.00 46.06 192 TRP A N 1
ATOM 1496 C CA . TRP A 1 192 ? 5.884 -8.320 -20.259 1.00 46.06 192 TRP A CA 1
ATOM 1497 C C . TRP A 1 192 ? 4.372 -8.351 -20.224 1.00 46.06 192 TRP A C 1
ATOM 1499 O O . TRP A 1 192 ? 3.742 -7.628 -21.004 1.00 46.06 192 TRP A O 1
ATOM 1509 N N . THR A 1 193 ? 3.804 -9.266 -19.440 1.00 50.44 193 THR A N 1
ATOM 1510 C CA . THR A 1 193 ? 2.357 -9.373 -19.412 1.00 50.44 193 THR A CA 1
ATOM 1511 C C . THR A 1 193 ? 1.843 -7.990 -19.039 1.00 50.44 193 THR A C 1
ATOM 1513 O O . THR A 1 193 ? 2.339 -7.342 -18.116 1.00 50.44 193 THR A O 1
ATOM 1516 N N . ASP A 1 194 ? 0.894 -7.485 -19.821 1.00 52.66 194 ASP A N 1
ATOM 1517 C CA . ASP A 1 194 ? 0.269 -6.177 -19.612 1.00 52.66 194 ASP A CA 1
ATOM 1518 C C . ASP A 1 194 ? -0.226 -5.970 -18.160 1.00 52.66 194 ASP A C 1
ATOM 1520 O O . ASP A 1 194 ? -0.435 -4.845 -17.709 1.00 52.66 194 ASP A O 1
ATOM 1524 N N . ASP A 1 195 ? -0.365 -7.072 -17.424 1.00 57.47 195 ASP A N 1
ATOM 1525 C CA . ASP A 1 195 ? -0.725 -7.180 -16.019 1.00 57.47 195 ASP A CA 1
ATOM 1526 C C . ASP A 1 195 ? 0.341 -6.661 -15.033 1.00 57.47 195 ASP A C 1
ATOM 1528 O O . ASP A 1 195 ? -0.005 -6.317 -13.903 1.00 57.47 195 ASP A O 1
ATOM 1532 N N . ALA A 1 196 ? 1.611 -6.535 -15.439 1.00 63.38 196 ALA A N 1
ATOM 1533 C CA . ALA A 1 196 ? 2.709 -6.047 -14.593 1.00 63.38 196 ALA A CA 1
ATOM 1534 C C . ALA A 1 196 ? 2.776 -4.511 -14.475 1.00 63.38 196 ALA A C 1
ATOM 1536 O O . ALA A 1 196 ? 3.546 -3.973 -13.677 1.00 63.38 196 ALA A O 1
ATOM 1537 N N . TRP A 1 197 ? 1.986 -3.780 -15.266 1.00 73.12 197 TRP A N 1
ATOM 1538 C CA . TRP A 1 197 ? 2.023 -2.320 -15.274 1.00 73.12 197 TRP A CA 1
ATOM 1539 C C . TRP A 1 197 ? 1.384 -1.746 -14.007 1.00 73.12 197 TRP A C 1
ATOM 1541 O O . TRP A 1 197 ? 0.199 -1.947 -13.739 1.00 73.12 197 TRP A O 1
ATOM 1551 N N . MET A 1 198 ? 2.173 -0.977 -13.253 1.00 84.81 198 MET A N 1
ATOM 1552 C CA . MET A 1 198 ? 1.720 -0.302 -12.029 1.00 84.81 198 MET A CA 1
ATOM 1553 C C . MET A 1 198 ? 0.904 0.967 -12.320 1.00 84.81 198 MET A C 1
ATOM 1555 O O . MET A 1 198 ? 0.078 1.374 -11.506 1.00 84.81 198 MET A O 1
ATOM 1559 N N . GLY A 1 199 ? 1.115 1.598 -13.483 1.00 87.69 199 GLY A N 1
ATOM 1560 C CA . GLY A 1 199 ? 0.397 2.805 -13.901 1.00 87.69 199 GLY A CA 1
ATOM 1561 C C . GLY A 1 199 ? 0.426 3.917 -12.846 1.00 87.69 199 GLY A C 1
ATOM 1562 O O . GLY A 1 199 ? 1.474 4.235 -12.289 1.00 87.69 199 GLY A O 1
ATOM 1563 N N . ASN A 1 200 ? -0.739 4.500 -12.566 1.00 91.62 200 ASN A N 1
ATOM 1564 C CA . ASN A 1 200 ? -0.913 5.569 -11.584 1.00 91.62 200 ASN A CA 1
ATOM 1565 C C . ASN A 1 200 ? -1.031 5.067 -10.129 1.00 91.62 200 ASN A C 1
ATOM 1567 O O . ASN A 1 200 ? -1.122 5.898 -9.226 1.00 91.62 200 ASN A O 1
ATOM 1571 N N . LEU A 1 201 ? -1.023 3.748 -9.871 1.00 92.88 201 LEU A N 1
ATOM 1572 C CA . LEU A 1 201 ? -1.229 3.192 -8.524 1.00 92.88 201 LEU A CA 1
ATOM 1573 C C . LEU A 1 201 ? -0.270 3.792 -7.477 1.00 92.88 201 LEU A C 1
ATOM 1575 O O . LEU A 1 201 ? -0.753 4.215 -6.423 1.00 92.88 201 LEU A O 1
ATOM 1579 N N . PRO A 1 202 ? 1.052 3.918 -7.734 1.00 93.56 202 PRO A N 1
ATOM 1580 C CA . PRO A 1 202 ? 1.953 4.488 -6.738 1.00 93.56 202 PRO A CA 1
ATOM 1581 C C . PRO A 1 202 ? 1.658 5.961 -6.433 1.00 93.56 202 PRO A C 1
ATOM 1583 O O . PRO A 1 202 ? 1.791 6.390 -5.289 1.00 93.56 202 PRO A O 1
ATOM 1586 N N . LEU A 1 203 ? 1.199 6.725 -7.431 1.00 93.56 203 LEU A N 1
ATOM 1587 C CA . LEU A 1 203 ? 0.837 8.138 -7.279 1.00 93.56 203 LEU A CA 1
ATOM 1588 C C . LEU A 1 203 ? -0.401 8.308 -6.400 1.00 93.56 203 LEU A C 1
ATOM 1590 O O . LEU A 1 203 ? -0.421 9.164 -5.517 1.00 93.56 203 LEU A O 1
ATOM 1594 N N . TRP A 1 204 ? -1.423 7.479 -6.621 1.00 93.75 204 TRP A N 1
ATOM 1595 C CA . TRP A 1 204 ? -2.629 7.479 -5.795 1.00 93.75 204 TRP A CA 1
ATOM 1596 C C . TRP A 1 204 ? -2.307 7.128 -4.347 1.00 93.75 204 TRP A C 1
ATOM 1598 O O . TRP A 1 204 ? -2.760 7.823 -3.445 1.00 93.75 204 TRP A O 1
ATOM 1608 N N . ALA A 1 205 ? -1.468 6.117 -4.113 1.00 94.62 205 ALA A N 1
ATOM 1609 C CA . ALA A 1 205 ? -1.053 5.752 -2.762 1.00 94.62 205 ALA A CA 1
ATOM 1610 C C . ALA A 1 205 ? -0.287 6.879 -2.048 1.00 94.62 205 ALA A C 1
ATOM 1612 O O . ALA A 1 205 ? -0.541 7.122 -0.871 1.00 94.62 205 ALA A O 1
ATOM 1613 N N . VAL A 1 206 ? 0.600 7.604 -2.739 1.00 94.81 206 VAL A N 1
ATOM 1614 C CA . VAL A 1 206 ? 1.294 8.768 -2.154 1.00 94.81 206 VAL A CA 1
ATOM 1615 C C . VAL A 1 206 ? 0.300 9.869 -1.787 1.00 94.81 206 VAL A C 1
ATOM 1617 O O . VAL A 1 206 ? 0.360 10.398 -0.681 1.00 94.81 206 VAL A O 1
ATOM 1620 N N . GLN A 1 207 ? -0.668 10.159 -2.660 1.00 93.06 207 GLN A N 1
ATOM 1621 C CA . GLN A 1 207 ? -1.714 11.142 -2.366 1.00 93.06 207 GLN A CA 1
ATOM 1622 C C . GLN A 1 207 ? -2.581 10.717 -1.170 1.00 93.06 207 GLN A C 1
ATOM 1624 O O . GLN A 1 207 ? -2.899 11.554 -0.335 1.00 93.06 207 GLN A O 1
ATOM 1629 N N . LEU A 1 208 ? -2.910 9.427 -1.024 1.00 92.50 208 LEU A N 1
ATOM 1630 C CA . LEU A 1 208 ? -3.618 8.914 0.157 1.00 92.50 208 LEU A CA 1
ATOM 1631 C C . LEU A 1 208 ? -2.801 9.069 1.444 1.00 92.50 208 LEU A C 1
ATOM 1633 O O . LEU A 1 208 ? -3.357 9.420 2.482 1.00 92.50 208 LEU A O 1
ATOM 1637 N N . ILE A 1 209 ? -1.489 8.826 1.386 1.00 93.25 209 ILE A N 1
ATOM 1638 C CA . ILE A 1 209 ? -0.592 9.032 2.532 1.00 93.25 209 ILE A CA 1
ATOM 1639 C C . ILE A 1 209 ? -0.588 10.508 2.942 1.00 93.25 209 ILE A C 1
ATOM 1641 O O . ILE A 1 209 ? -0.696 10.802 4.130 1.00 93.25 209 ILE A O 1
ATOM 1645 N N . ASP A 1 210 ? -0.524 11.421 1.972 1.00 91.94 210 ASP A N 1
ATOM 1646 C CA . ASP A 1 210 ? -0.520 12.866 2.220 1.00 91.94 210 ASP A CA 1
ATOM 1647 C C . ASP A 1 210 ? -1.873 13.397 2.733 1.00 91.94 210 ASP A C 1
ATOM 1649 O O . ASP A 1 210 ? -1.914 14.438 3.390 1.00 91.94 210 ASP A O 1
ATOM 1653 N N . LEU A 1 211 ? -2.976 12.681 2.481 1.00 90.38 211 LEU A N 1
ATOM 1654 C CA . LEU A 1 211 ? -4.303 13.004 3.019 1.00 90.38 211 LEU A CA 1
ATOM 1655 C C . LEU A 1 211 ? -4.473 12.620 4.498 1.00 90.38 211 LEU A C 1
ATOM 1657 O O . LEU A 1 211 ? -5.363 13.159 5.157 1.00 90.38 211 LEU A O 1
ATOM 1661 N N . LEU A 1 212 ? -3.659 11.706 5.041 1.00 89.44 212 LEU A N 1
ATOM 1662 C CA . LEU A 1 212 ? -3.771 11.307 6.446 1.00 89.44 212 LEU A CA 1
ATOM 1663 C C . LEU A 1 212 ? -3.235 12.405 7.378 1.00 89.44 212 LEU A C 1
ATOM 1665 O O . LEU A 1 212 ? -2.070 12.795 7.260 1.00 89.44 212 LEU A O 1
ATOM 1669 N N . PRO A 1 213 ? -4.022 12.853 8.376 1.00 88.25 213 PRO A N 1
ATOM 1670 C CA . PRO A 1 213 ? -3.557 13.846 9.336 1.00 88.25 213 PRO A CA 1
ATOM 1671 C C . PRO A 1 213 ? -2.275 13.402 10.061 1.00 88.25 213 PRO A C 1
ATOM 1673 O O . PRO A 1 213 ? -2.154 12.223 10.414 1.00 88.25 213 PRO A O 1
ATOM 1676 N N . PRO A 1 214 ? -1.339 14.327 10.364 1.00 84.00 214 PRO A N 1
ATOM 1677 C CA . PRO A 1 214 ? -0.079 14.022 11.051 1.00 84.00 214 PRO A CA 1
ATOM 1678 C C . PRO A 1 214 ? -0.277 13.380 12.433 1.00 84.00 214 PRO A C 1
ATOM 1680 O O . PRO A 1 214 ? 0.588 12.640 12.896 1.00 84.00 214 PRO A O 1
ATOM 1683 N N . ASP A 1 215 ? -1.432 13.623 13.057 1.00 85.12 215 ASP A N 1
ATOM 1684 C CA . ASP A 1 215 ? -1.806 13.107 14.375 1.00 85.12 215 ASP A CA 1
ATOM 1685 C C . ASP A 1 215 ? -2.774 11.911 14.310 1.00 85.12 215 ASP A C 1
ATOM 1687 O O . ASP A 1 215 ? -3.179 11.382 15.347 1.00 85.12 215 ASP A O 1
ATOM 1691 N N . SER A 1 216 ? -3.082 11.396 13.114 1.00 87.19 216 SER A N 1
ATOM 1692 C CA . SER A 1 216 ? -3.990 10.255 12.930 1.00 87.19 216 SER A CA 1
ATOM 1693 C C . SER A 1 216 ? -3.508 9.006 13.675 1.00 87.19 216 SER A C 1
ATOM 1695 O O . SER A 1 216 ? -2.321 8.663 13.644 1.00 87.19 216 SER A O 1
ATOM 1697 N N . ALA A 1 217 ? -4.421 8.287 14.332 1.00 84.00 217 ALA A N 1
ATOM 1698 C CA . ALA A 1 217 ? -4.106 7.036 15.027 1.00 84.00 217 ALA A CA 1
ATOM 1699 C C . ALA A 1 217 ? -3.724 5.894 14.064 1.00 84.00 217 ALA A C 1
ATOM 1701 O O . ALA A 1 217 ? -3.091 4.920 14.476 1.00 84.00 217 ALA A O 1
ATOM 1702 N N . PHE A 1 218 ? -4.069 6.014 12.781 1.00 87.31 218 PHE A N 1
ATOM 1703 C CA . PHE A 1 218 ? -3.831 4.990 11.761 1.00 87.31 218 PHE A CA 1
ATOM 1704 C C . PHE A 1 218 ? -2.450 5.103 11.108 1.00 87.31 218 PHE A C 1
ATOM 1706 O O . PHE A 1 218 ? -2.030 4.218 10.376 1.00 87.31 218 PHE A O 1
ATOM 1713 N N . GLN A 1 219 ? -1.674 6.140 11.423 1.00 86.19 219 GLN A N 1
ATOM 1714 C CA . GLN A 1 219 ? -0.341 6.328 10.848 1.00 86.19 219 GLN A CA 1
ATOM 1715 C C . GLN A 1 219 ? 0.650 5.183 11.121 1.00 86.19 219 GLN A C 1
ATOM 1717 O O . GLN A 1 219 ? 1.574 4.955 10.341 1.00 86.19 219 GLN A O 1
ATOM 1722 N N . ASN A 1 220 ? 0.467 4.431 12.208 1.00 81.19 220 ASN A N 1
ATOM 1723 C CA . ASN A 1 220 ? 1.319 3.282 12.522 1.00 81.19 220 ASN A CA 1
ATOM 1724 C C . ASN A 1 220 ? 1.161 2.115 11.528 1.00 81.19 220 ASN A C 1
ATOM 1726 O O . ASN A 1 220 ? 2.024 1.238 11.494 1.00 81.19 220 ASN A O 1
ATOM 1730 N N . THR A 1 221 ? 0.109 2.103 10.703 1.00 85.56 221 THR A N 1
ATOM 1731 C CA . THR A 1 221 ? -0.123 1.067 9.691 1.00 85.56 221 THR A CA 1
ATOM 1732 C C . THR A 1 221 ? 0.574 1.373 8.368 1.00 85.56 221 THR A C 1
ATOM 1734 O O . THR A 1 221 ? 0.569 0.546 7.465 1.00 85.56 221 THR A O 1
ATOM 1737 N N . LEU A 1 222 ? 1.197 2.547 8.229 1.00 89.19 222 LEU A N 1
ATOM 1738 C CA . LEU A 1 222 ? 1.751 3.016 6.957 1.00 89.19 222 LEU A CA 1
ATOM 1739 C C . LEU A 1 222 ? 3.066 2.349 6.560 1.00 89.19 222 LEU A C 1
ATOM 1741 O O . LEU A 1 222 ? 3.433 2.396 5.389 1.00 89.19 222 LEU A O 1
ATOM 1745 N N . LEU A 1 223 ? 3.768 1.702 7.494 1.00 86.88 223 LEU A N 1
ATOM 1746 C CA . LEU A 1 223 ? 5.075 1.108 7.209 1.00 86.88 223 LEU A CA 1
ATOM 1747 C C . LEU A 1 223 ? 5.009 0.067 6.079 1.00 86.88 223 LEU A C 1
ATOM 1749 O O . LEU A 1 223 ? 5.846 0.096 5.178 1.00 86.88 223 LEU A O 1
ATOM 1753 N N . TRP A 1 224 ? 4.009 -0.821 6.111 1.00 85.81 224 TRP A N 1
ATOM 1754 C CA . TRP A 1 224 ? 3.853 -1.875 5.105 1.00 85.81 224 TRP A CA 1
ATOM 1755 C C . TRP A 1 224 ? 3.450 -1.313 3.728 1.00 85.81 224 TRP A C 1
ATOM 1757 O O . TRP A 1 224 ? 4.188 -1.559 2.771 1.00 85.81 224 TRP A O 1
ATOM 1767 N N . PRO A 1 225 ? 2.390 -0.481 3.598 1.00 90.06 225 PRO A N 1
ATOM 1768 C CA . PRO A 1 225 ? 2.054 0.147 2.323 1.00 90.06 225 PRO A CA 1
ATOM 1769 C C . PRO A 1 225 ? 3.187 0.992 1.734 1.00 90.06 225 PRO A C 1
ATOM 1771 O O . PRO A 1 225 ? 3.481 0.860 0.548 1.00 90.06 225 PRO A O 1
ATOM 1774 N N . ILE A 1 226 ? 3.875 1.807 2.549 1.00 90.81 226 ILE A N 1
ATOM 1775 C CA . ILE A 1 226 ? 5.015 2.613 2.086 1.00 90.81 226 ILE A CA 1
ATOM 1776 C C . ILE A 1 226 ? 6.125 1.706 1.554 1.00 90.81 226 ILE A C 1
ATOM 1778 O O . ILE A 1 226 ? 6.653 1.955 0.472 1.00 90.81 226 ILE A O 1
ATOM 1782 N N . GLY A 1 227 ? 6.466 0.636 2.278 1.00 84.25 227 GLY A N 1
ATOM 1783 C CA . GLY A 1 227 ? 7.532 -0.287 1.887 1.00 84.25 227 GLY A CA 1
ATOM 1784 C C . GLY A 1 227 ? 7.297 -0.997 0.548 1.00 84.25 227 GLY A C 1
ATOM 1785 O O . GLY A 1 227 ? 8.268 -1.405 -0.093 1.00 84.25 227 GLY A O 1
ATOM 1786 N N . ILE A 1 228 ? 6.040 -1.127 0.120 1.00 87.88 228 ILE A N 1
ATOM 1787 C CA . ILE A 1 228 ? 5.653 -1.723 -1.165 1.00 87.88 228 ILE A CA 1
ATOM 1788 C C . ILE A 1 228 ? 5.570 -0.658 -2.254 1.00 87.88 228 ILE A C 1
ATOM 1790 O O . ILE A 1 228 ? 6.241 -0.773 -3.277 1.00 87.88 228 ILE A O 1
ATOM 1794 N N . VAL A 1 229 ? 4.773 0.386 -2.016 1.00 92.38 229 VAL A N 1
ATOM 1795 C CA . VAL A 1 229 ? 4.452 1.433 -2.994 1.00 92.38 229 VAL A CA 1
ATOM 1796 C C . VAL A 1 229 ? 5.698 2.213 -3.398 1.00 92.38 229 VAL A C 1
ATOM 1798 O O . VAL A 1 229 ? 5.929 2.466 -4.577 1.00 92.38 229 VAL A O 1
ATOM 1801 N N . ALA A 1 230 ? 6.521 2.595 -2.421 1.00 90.88 230 ALA A N 1
ATOM 1802 C CA . ALA A 1 230 ? 7.637 3.501 -2.653 1.00 90.88 230 ALA A CA 1
ATOM 1803 C C . ALA A 1 230 ? 8.717 2.893 -3.564 1.00 90.88 230 ALA A C 1
ATOM 1805 O O . ALA A 1 230 ? 9.444 3.633 -4.225 1.00 90.88 230 ALA A O 1
ATOM 1806 N N . LYS A 1 231 ? 8.805 1.559 -3.650 1.00 88.25 231 LYS A N 1
ATOM 1807 C CA . LYS A 1 231 ? 9.749 0.859 -4.538 1.00 88.25 231 LYS A CA 1
ATOM 1808 C C . LYS A 1 231 ? 9.452 1.083 -6.022 1.00 88.25 231 LYS A C 1
ATOM 1810 O O . LYS A 1 231 ? 10.382 1.031 -6.822 1.00 88.25 231 LYS A O 1
ATOM 1815 N N . GLU A 1 232 ? 8.198 1.379 -6.361 1.00 89.50 232 GLU A N 1
ATOM 1816 C CA . GLU A 1 232 ? 7.745 1.641 -7.733 1.00 89.50 232 GLU A CA 1
ATOM 1817 C C . GLU A 1 232 ? 7.952 3.102 -8.168 1.00 89.50 232 GLU A C 1
ATOM 1819 O O . GLU A 1 232 ? 7.751 3.453 -9.331 1.00 89.50 232 GLU A O 1
ATOM 1824 N N . LEU A 1 233 ? 8.374 3.981 -7.252 1.00 89.88 233 LEU A N 1
ATOM 1825 C CA . LEU A 1 233 ? 8.672 5.372 -7.577 1.00 89.88 233 LEU A CA 1
ATOM 1826 C C . LEU A 1 233 ? 10.031 5.473 -8.283 1.00 89.88 233 LEU A C 1
ATOM 1828 O O . LEU A 1 233 ? 11.087 5.264 -7.683 1.00 89.88 233 LEU A O 1
ATOM 1832 N N . THR A 1 234 ? 10.004 5.821 -9.567 1.00 87.44 234 THR A N 1
ATOM 1833 C CA . THR A 1 234 ? 11.186 6.104 -10.409 1.00 87.44 234 THR A CA 1
ATOM 1834 C C . THR A 1 234 ? 11.682 7.554 -10.283 1.00 87.44 234 THR A C 1
ATOM 1836 O O . THR A 1 234 ? 11.021 8.375 -9.653 1.00 87.44 234 THR A O 1
ATOM 1839 N N . ALA A 1 235 ? 12.808 7.891 -10.927 1.00 86.81 235 ALA A N 1
ATOM 1840 C CA . ALA A 1 235 ? 13.370 9.252 -10.986 1.00 86.81 235 ALA A CA 1
ATOM 1841 C C . ALA A 1 235 ? 12.427 10.319 -11.582 1.00 86.81 235 ALA A C 1
ATOM 1843 O O . ALA A 1 235 ? 12.673 11.510 -11.470 1.00 86.81 235 ALA A O 1
ATOM 1844 N N . ILE A 1 236 ? 11.337 9.916 -12.240 1.00 88.25 236 ILE A N 1
ATOM 1845 C CA . ILE A 1 236 ? 10.319 10.857 -12.737 1.00 88.25 236 ILE A CA 1
ATOM 1846 C C . ILE A 1 236 ? 9.438 11.369 -11.578 1.00 88.25 236 ILE A C 1
ATOM 1848 O O . ILE A 1 236 ? 8.814 12.422 -11.690 1.00 88.25 236 ILE A O 1
ATOM 1852 N N . HIS A 1 237 ? 9.403 10.640 -10.461 1.00 90.94 237 HIS A N 1
ATOM 1853 C CA . HIS A 1 237 ? 8.526 10.859 -9.311 1.00 90.94 237 HIS A CA 1
ATOM 1854 C C . HIS A 1 237 ? 9.273 11.479 -8.117 1.00 90.94 237 HIS A C 1
ATOM 1856 O O . HIS A 1 237 ? 9.103 11.063 -6.969 1.00 90.94 237 HIS A O 1
ATOM 1862 N N . ASP A 1 238 ? 10.159 12.445 -8.372 1.00 91.44 238 ASP A N 1
ATOM 1863 C CA . ASP A 1 238 ? 11.007 13.048 -7.333 1.00 91.44 238 ASP A CA 1
ATOM 1864 C C . ASP A 1 238 ? 10.194 13.739 -6.227 1.00 91.44 238 ASP A C 1
ATOM 1866 O O . ASP A 1 238 ? 10.552 13.678 -5.047 1.00 91.44 238 ASP A O 1
ATOM 1870 N N . VAL A 1 239 ? 9.066 14.356 -6.592 1.00 93.62 239 VAL A N 1
ATOM 1871 C CA . VAL A 1 239 ? 8.154 15.014 -5.644 1.00 93.62 239 VAL A CA 1
ATOM 1872 C C . VAL A 1 239 ? 7.537 13.983 -4.699 1.00 93.62 239 VAL A C 1
ATOM 1874 O O . VAL A 1 239 ? 7.525 14.176 -3.482 1.00 93.62 239 VAL A O 1
ATOM 1877 N N . GLU A 1 240 ? 7.075 12.858 -5.237 1.00 94.75 240 GLU A N 1
ATOM 1878 C CA . GLU A 1 240 ? 6.473 11.772 -4.474 1.00 94.75 240 GLU A CA 1
ATOM 1879 C C . GLU A 1 240 ? 7.502 11.059 -3.589 1.00 94.75 240 GLU A C 1
ATOM 1881 O O . GLU A 1 240 ? 7.228 10.797 -2.415 1.00 94.75 240 GLU A O 1
ATOM 1886 N N . ARG A 1 241 ? 8.720 10.816 -4.097 1.00 94.88 241 ARG A N 1
ATOM 1887 C CA . ARG A 1 241 ? 9.842 10.277 -3.305 1.00 94.88 241 ARG A CA 1
ATOM 1888 C C . ARG A 1 241 ? 10.169 11.184 -2.116 1.00 94.88 241 ARG A C 1
ATOM 1890 O O . ARG A 1 241 ? 10.363 10.698 -0.995 1.00 94.88 241 ARG A O 1
ATOM 1897 N N . ALA A 1 242 ? 10.183 12.501 -2.328 1.00 94.75 242 ALA A N 1
ATOM 1898 C CA . ALA A 1 242 ? 10.371 13.477 -1.259 1.00 94.75 242 ALA A CA 1
ATOM 1899 C C . ALA A 1 242 ? 9.202 13.469 -0.258 1.00 94.75 242 ALA A C 1
ATOM 1901 O O . ALA A 1 242 ? 9.434 13.590 0.947 1.00 94.75 242 ALA A O 1
ATOM 1902 N N . SER A 1 243 ? 7.959 13.287 -0.721 1.00 94.88 243 SER A N 1
ATOM 1903 C CA . SER A 1 243 ? 6.792 13.154 0.163 1.00 94.88 243 SER A CA 1
ATOM 1904 C C . SER A 1 243 ? 6.888 11.925 1.067 1.00 94.88 243 SER A C 1
ATOM 1906 O O . SER A 1 243 ? 6.807 12.052 2.288 1.00 94.88 243 SER A O 1
ATOM 1908 N N . ILE A 1 244 ? 7.203 10.755 0.500 1.00 94.88 244 ILE A N 1
ATOM 1909 C CA . ILE A 1 244 ? 7.420 9.516 1.262 1.00 94.88 244 ILE A CA 1
ATOM 1910 C C . ILE A 1 244 ? 8.551 9.670 2.283 1.00 94.88 244 ILE A C 1
ATOM 1912 O O . ILE A 1 244 ? 8.429 9.218 3.422 1.00 94.88 244 ILE A O 1
ATOM 1916 N N . THR A 1 245 ? 9.644 10.329 1.898 1.00 95.00 245 THR A N 1
ATOM 1917 C CA . THR A 1 245 ? 10.779 10.572 2.798 1.00 95.00 245 THR A CA 1
ATOM 1918 C C . THR A 1 245 ? 10.348 11.413 4.003 1.00 95.00 245 THR A C 1
ATOM 1920 O O . THR A 1 245 ? 10.610 11.022 5.142 1.00 95.00 245 THR A O 1
ATOM 1923 N N . ARG A 1 246 ? 9.608 12.509 3.771 1.00 95.19 246 ARG A N 1
ATOM 1924 C CA . ARG A 1 246 ? 9.045 13.351 4.842 1.00 95.19 246 ARG A CA 1
ATOM 1925 C C . ARG A 1 246 ? 8.062 12.582 5.723 1.00 95.19 246 ARG A C 1
ATOM 1927 O O . ARG A 1 246 ? 8.108 12.724 6.944 1.00 95.19 246 ARG A O 1
ATOM 1934 N N . ALA A 1 247 ? 7.202 11.754 5.129 1.00 92.88 247 ALA A N 1
ATOM 1935 C CA . ALA A 1 247 ? 6.260 10.923 5.870 1.00 92.88 247 ALA A CA 1
ATOM 1936 C C . ALA A 1 247 ? 6.998 9.945 6.800 1.00 92.88 247 ALA A C 1
ATOM 1938 O O . ALA A 1 247 ? 6.700 9.884 7.989 1.00 92.88 247 ALA A O 1
ATOM 1939 N N . LEU A 1 248 ? 8.018 9.237 6.304 1.00 90.94 248 LEU A N 1
ATOM 1940 C CA . LEU A 1 248 ? 8.818 8.313 7.115 1.00 90.94 248 LEU A CA 1
ATOM 1941 C C . LEU A 1 248 ? 9.574 9.015 8.250 1.00 90.94 248 LEU A C 1
ATOM 1943 O O . LEU A 1 248 ? 9.642 8.470 9.349 1.00 90.94 248 LEU A O 1
ATOM 1947 N N . GLU A 1 249 ? 10.102 10.219 8.025 1.00 93.19 249 GLU A N 1
ATOM 1948 C CA . GLU A 1 249 ? 10.734 11.027 9.079 1.00 93.19 249 GLU A CA 1
ATOM 1949 C C . GLU A 1 249 ? 9.736 11.457 10.161 1.00 93.19 249 GLU A C 1
ATOM 1951 O O . GLU A 1 249 ? 10.037 11.381 11.356 1.00 93.19 249 GLU A O 1
ATOM 1956 N N . ALA A 1 250 ? 8.531 11.875 9.762 1.00 91.19 250 ALA A N 1
ATOM 1957 C CA . ALA A 1 250 ? 7.466 12.225 10.695 1.00 91.19 250 ALA A CA 1
ATOM 1958 C C . ALA A 1 250 ? 7.028 11.009 11.529 1.00 91.19 250 ALA A C 1
ATOM 1960 O O . ALA A 1 250 ? 6.907 11.113 12.752 1.00 91.19 250 ALA A O 1
ATOM 1961 N N . LEU A 1 251 ? 6.871 9.844 10.892 1.00 89.62 251 LEU A N 1
ATOM 1962 C CA . LEU A 1 251 ? 6.538 8.579 11.552 1.00 89.62 251 LEU A CA 1
ATOM 1963 C C . LEU A 1 251 ? 7.644 8.128 12.515 1.00 89.62 251 LEU A C 1
ATOM 1965 O O . LEU A 1 251 ? 7.355 7.740 13.647 1.00 89.62 251 LEU A O 1
ATOM 1969 N N . GLU A 1 252 ? 8.910 8.228 12.104 1.00 88.00 252 GLU A N 1
ATOM 1970 C CA . GLU A 1 252 ? 10.068 7.945 12.957 1.00 88.00 252 GLU A CA 1
ATOM 1971 C C . GLU A 1 252 ? 10.047 8.828 14.209 1.00 88.00 252 GLU A C 1
ATOM 1973 O O . GLU A 1 252 ? 10.131 8.320 15.329 1.00 88.00 252 GLU A O 1
ATOM 1978 N N . LYS A 1 253 ? 9.870 10.142 14.033 1.00 89.88 253 LYS A N 1
ATOM 1979 C CA . LYS A 1 253 ? 9.826 11.107 15.136 1.00 89.88 253 LYS A CA 1
ATOM 1980 C C . LYS A 1 253 ? 8.636 10.869 16.066 1.00 89.88 253 LYS A C 1
ATOM 1982 O O . LYS A 1 253 ? 8.773 11.029 17.278 1.00 89.88 253 LYS A O 1
ATOM 1987 N N . ARG A 1 254 ? 7.477 10.499 15.524 1.00 86.81 254 ARG A N 1
ATOM 1988 C CA . ARG A 1 254 ? 6.253 10.299 16.303 1.00 86.81 254 ARG A CA 1
ATOM 1989 C C . ARG A 1 254 ? 6.271 8.996 17.095 1.00 86.81 254 ARG A C 1
ATOM 1991 O O . ARG A 1 254 ? 5.997 9.006 18.290 1.00 86.81 254 ARG A O 1
ATOM 1998 N N . PHE A 1 255 ? 6.599 7.883 16.443 1.00 84.44 255 PHE A N 1
ATOM 1999 C CA . PHE A 1 255 ? 6.537 6.553 17.056 1.00 84.44 255 PHE A CA 1
ATOM 2000 C C . PHE A 1 255 ? 7.849 6.123 17.715 1.00 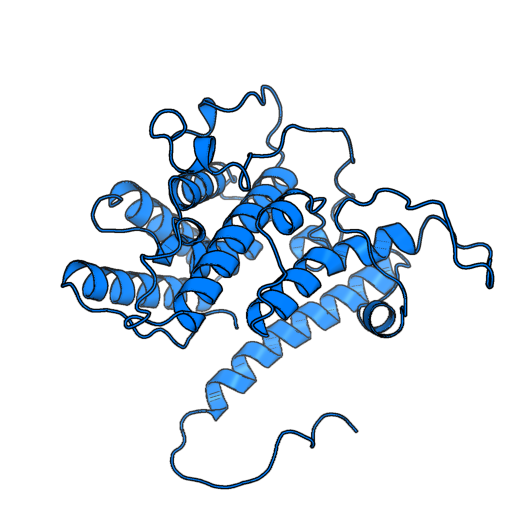84.44 255 PHE A C 1
ATOM 2002 O O . PHE A 1 255 ? 7.860 5.128 18.435 1.00 84.44 255 PHE A O 1
ATOM 2009 N N . GLN A 1 256 ? 8.954 6.842 17.477 1.00 83.62 256 GLN A N 1
ATOM 2010 C CA . GLN A 1 256 ? 10.286 6.528 18.013 1.00 83.62 256 GLN A CA 1
ATOM 2011 C C . GLN A 1 256 ? 10.746 5.098 17.665 1.00 83.62 256 GLN A C 1
ATOM 2013 O O . GLN A 1 256 ? 11.470 4.441 18.414 1.00 83.62 256 GLN A O 1
ATOM 2018 N N . MET A 1 257 ? 10.327 4.599 16.497 1.00 80.00 257 MET A N 1
ATOM 2019 C CA . MET A 1 257 ? 10.663 3.261 16.011 1.00 80.00 257 MET A CA 1
ATOM 2020 C C . MET A 1 257 ? 11.720 3.326 14.909 1.00 80.00 257 MET A C 1
ATOM 2022 O O . MET A 1 257 ? 11.492 3.886 13.838 1.00 80.00 257 MET A O 1
ATOM 2026 N N . ARG A 1 258 ? 12.847 2.632 15.114 1.00 81.81 258 ARG A N 1
ATOM 2027 C CA . ARG A 1 258 ? 13.943 2.534 14.126 1.00 81.81 258 ARG A CA 1
ATOM 2028 C C . ARG A 1 258 ? 13.547 1.857 12.806 1.00 81.81 258 ARG A C 1
ATOM 2030 O O . ARG A 1 258 ? 14.298 1.935 11.840 1.00 81.81 258 ARG A O 1
ATOM 2037 N N . HIS A 1 259 ? 12.397 1.186 12.750 1.00 81.38 259 HIS A N 1
ATOM 2038 C CA . HIS A 1 259 ? 11.889 0.558 11.528 1.00 81.38 259 HIS A CA 1
ATOM 2039 C C . HIS A 1 259 ? 11.625 1.587 10.420 1.00 81.38 259 HIS A C 1
ATOM 2041 O O . HIS A 1 259 ? 11.977 1.330 9.273 1.00 81.38 259 HIS A O 1
ATOM 2047 N N . PHE A 1 260 ? 11.112 2.774 10.764 1.00 83.69 260 PHE A N 1
ATOM 2048 C CA . PHE A 1 260 ? 10.886 3.853 9.796 1.00 83.69 260 PHE A CA 1
ATOM 2049 C C . PHE A 1 260 ? 12.205 4.392 9.220 1.00 83.69 260 PHE A C 1
ATOM 2051 O O . PHE A 1 260 ? 12.323 4.561 8.007 1.00 83.69 260 PHE A O 1
ATOM 2058 N N . LEU A 1 261 ? 13.235 4.544 10.064 1.00 83.06 261 LEU A N 1
ATOM 2059 C CA . LEU A 1 261 ? 14.589 4.903 9.625 1.00 83.06 261 LEU A CA 1
ATOM 2060 C C . LEU A 1 261 ? 15.161 3.874 8.645 1.00 83.06 261 LEU A C 1
ATOM 2062 O O . LEU A 1 261 ? 15.663 4.236 7.583 1.00 83.06 261 LEU A O 1
ATOM 2066 N N . ARG A 1 262 ? 15.077 2.586 9.001 1.00 82.56 262 ARG A N 1
ATOM 2067 C CA . ARG A 1 262 ? 15.577 1.489 8.160 1.00 82.56 262 ARG A CA 1
ATOM 2068 C C . ARG A 1 262 ? 14.852 1.434 6.820 1.00 82.56 262 ARG A C 1
ATOM 2070 O O . ARG A 1 262 ? 15.505 1.282 5.793 1.00 82.56 262 ARG A O 1
ATOM 2077 N N . ALA A 1 263 ? 13.530 1.607 6.823 1.00 83.50 263 ALA A N 1
ATOM 2078 C CA . ALA A 1 263 ? 12.743 1.662 5.598 1.00 83.50 263 ALA A CA 1
ATOM 2079 C C . ALA A 1 263 ? 13.185 2.824 4.699 1.00 83.50 263 ALA A C 1
ATOM 2081 O O . ALA A 1 263 ? 13.443 2.611 3.517 1.00 83.50 263 ALA A O 1
ATOM 2082 N N . ARG A 1 264 ? 13.376 4.024 5.262 1.00 90.06 264 ARG A N 1
ATOM 2083 C CA . ARG A 1 264 ? 13.879 5.195 4.527 1.00 90.06 264 ARG A CA 1
ATOM 2084 C C . ARG A 1 264 ? 15.263 4.948 3.918 1.00 90.06 264 ARG A C 1
ATOM 2086 O O . ARG A 1 264 ? 15.464 5.204 2.736 1.00 90.06 264 ARG A O 1
ATOM 2093 N N . GLN A 1 265 ? 16.205 4.408 4.693 1.00 87.19 265 GLN A N 1
ATOM 2094 C CA . GLN A 1 265 ? 17.556 4.082 4.212 1.00 87.19 265 GLN A CA 1
ATOM 2095 C C . GLN A 1 265 ? 17.533 3.070 3.063 1.00 87.19 265 GLN A C 1
ATOM 2097 O O . GLN A 1 265 ? 18.205 3.264 2.051 1.00 87.19 265 GLN A O 1
ATOM 2102 N N . HIS A 1 266 ? 16.732 2.015 3.202 1.00 86.56 266 HIS A N 1
ATOM 2103 C CA . HIS A 1 266 ? 16.565 1.012 2.160 1.00 86.56 266 HIS A CA 1
ATOM 2104 C C . HIS A 1 266 ? 15.941 1.611 0.893 1.00 86.56 266 HIS A C 1
ATOM 2106 O O . HIS A 1 266 ? 16.393 1.307 -0.205 1.00 86.56 266 HIS A O 1
ATOM 2112 N N . LEU A 1 267 ? 14.923 2.471 1.018 1.00 88.50 267 LEU A N 1
ATOM 2113 C CA . LEU A 1 267 ? 14.303 3.132 -0.134 1.00 88.50 267 LEU A CA 1
ATOM 2114 C C . LEU A 1 267 ? 15.285 4.051 -0.865 1.00 88.50 267 LEU A C 1
ATOM 2116 O O . LEU A 1 267 ? 15.371 3.972 -2.085 1.00 88.50 267 LEU A O 1
ATOM 2120 N N . HIS A 1 268 ? 16.088 4.843 -0.148 1.00 91.00 268 HIS A N 1
ATOM 2121 C CA . HIS A 1 268 ? 17.132 5.654 -0.781 1.00 91.00 268 HIS A CA 1
ATOM 2122 C C . HIS A 1 268 ? 18.170 4.805 -1.518 1.00 91.00 268 HIS A C 1
ATOM 2124 O O . HIS A 1 268 ? 18.547 5.150 -2.635 1.00 91.00 268 HIS A O 1
ATOM 2130 N N . ALA A 1 269 ? 18.617 3.695 -0.921 1.00 87.19 269 ALA A N 1
ATOM 2131 C CA . ALA A 1 269 ? 19.552 2.782 -1.575 1.00 87.19 269 ALA A CA 1
ATOM 2132 C C . ALA A 1 269 ? 18.934 2.141 -2.829 1.00 87.19 269 ALA A C 1
ATOM 2134 O O . ALA A 1 269 ? 19.573 2.110 -3.878 1.00 87.19 269 ALA A O 1
ATOM 2135 N N . HIS A 1 270 ? 17.680 1.689 -2.733 1.00 84.19 270 HIS A N 1
ATOM 2136 C CA . HIS A 1 270 ? 16.922 1.121 -3.849 1.00 84.19 270 HIS A CA 1
ATOM 2137 C C . HIS A 1 270 ? 16.777 2.126 -4.995 1.00 84.19 270 HIS A C 1
ATOM 2139 O O . HIS A 1 270 ? 17.155 1.824 -6.123 1.00 84.19 270 HIS A O 1
ATOM 2145 N N . TRP A 1 271 ? 16.313 3.346 -4.708 1.00 90.00 271 TRP A N 1
ATOM 2146 C CA . TRP A 1 271 ? 16.178 4.404 -5.711 1.00 90.00 271 TRP A CA 1
ATOM 2147 C C . TRP A 1 271 ? 17.515 4.765 -6.351 1.00 90.00 271 TRP A C 1
ATOM 2149 O O . TRP A 1 271 ? 17.593 4.809 -7.572 1.00 90.00 271 TRP A O 1
ATOM 2159 N N . ALA A 1 272 ? 18.582 4.923 -5.563 1.00 88.56 272 ALA A N 1
ATOM 2160 C CA . ALA A 1 272 ? 19.905 5.229 -6.098 1.00 88.56 272 ALA A CA 1
ATOM 2161 C C . ALA A 1 272 ? 20.418 4.146 -7.064 1.00 88.56 272 ALA A C 1
ATOM 2163 O O . ALA A 1 272 ? 21.039 4.474 -8.072 1.00 88.56 272 ALA A O 1
ATOM 2164 N N . MET A 1 273 ? 20.150 2.865 -6.785 1.00 82.81 273 MET A N 1
ATOM 2165 C CA . MET A 1 273 ? 20.525 1.769 -7.684 1.00 82.81 273 MET A CA 1
ATOM 2166 C C . MET A 1 273 ? 19.664 1.735 -8.950 1.00 82.81 273 MET A C 1
ATOM 2168 O O . MET A 1 273 ? 20.206 1.590 -10.046 1.00 82.81 273 MET A O 1
ATOM 2172 N N . CYS A 1 274 ? 18.348 1.917 -8.818 1.00 83.44 274 CYS A N 1
ATOM 2173 C CA . CYS A 1 274 ? 17.442 1.971 -9.965 1.00 83.44 274 CYS A CA 1
ATOM 2174 C C . CYS A 1 274 ? 17.748 3.158 -10.888 1.00 83.44 274 CYS A C 1
ATOM 2176 O O . CYS A 1 274 ? 17.752 2.995 -12.106 1.00 83.44 274 CYS A O 1
ATOM 2178 N N . ASP A 1 275 ? 18.066 4.326 -10.328 1.00 86.56 275 ASP A N 1
ATOM 2179 C CA . ASP A 1 275 ? 18.402 5.532 -11.092 1.00 86.56 275 ASP A CA 1
ATOM 2180 C C . ASP A 1 275 ? 19.734 5.374 -11.855 1.00 86.56 275 ASP A C 1
ATOM 2182 O O . ASP A 1 275 ? 19.941 5.994 -12.896 1.00 86.56 275 ASP A O 1
ATOM 2186 N N . GLN A 1 276 ? 20.621 4.493 -11.379 1.00 84.31 276 GLN A N 1
ATOM 2187 C CA . GLN A 1 276 ? 21.855 4.088 -12.065 1.00 84.31 276 GLN A CA 1
ATOM 2188 C C . GLN A 1 276 ? 21.645 2.953 -13.088 1.00 84.31 276 GLN A C 1
ATOM 2190 O O . GLN A 1 276 ? 22.602 2.531 -13.736 1.00 84.31 276 GLN A O 1
ATOM 2195 N N . GLY A 1 277 ? 20.414 2.457 -13.252 1.00 73.25 277 GLY A N 1
ATOM 2196 C CA . GLY A 1 277 ? 20.067 1.396 -14.201 1.00 73.25 277 GLY A CA 1
ATOM 2197 C C . GLY A 1 277 ? 20.305 -0.030 -13.693 1.00 73.25 277 GLY A C 1
ATOM 2198 O O . GLY A 1 277 ? 20.230 -0.972 -14.482 1.00 73.25 277 GLY A O 1
ATOM 2199 N N . TYR A 1 278 ? 20.578 -0.219 -12.399 1.00 67.94 278 TYR A N 1
ATOM 2200 C CA . TYR A 1 278 ? 20.729 -1.549 -11.809 1.00 67.94 278 TYR A CA 1
ATOM 2201 C C . TYR A 1 278 ? 19.383 -2.114 -11.341 1.00 67.94 278 TYR A C 1
ATOM 2203 O O . TYR A 1 278 ? 18.574 -1.421 -10.720 1.00 67.94 278 TYR A O 1
ATOM 2211 N N . ALA A 1 279 ? 19.163 -3.408 -11.585 1.00 60.34 279 ALA A N 1
ATOM 2212 C CA . ALA A 1 279 ? 18.053 -4.144 -10.990 1.00 60.34 279 ALA A CA 1
ATOM 2213 C C . ALA A 1 279 ? 18.400 -4.505 -9.537 1.00 60.34 279 ALA A C 1
ATOM 2215 O O . ALA A 1 279 ? 19.316 -5.290 -9.283 1.00 60.34 279 ALA A O 1
ATOM 2216 N N . PHE A 1 280 ? 17.677 -3.931 -8.575 1.00 53.88 280 PHE A N 1
ATOM 2217 C CA . PHE A 1 280 ? 17.835 -4.287 -7.169 1.00 53.88 280 PHE A CA 1
ATOM 2218 C C . PHE A 1 280 ? 17.175 -5.646 -6.901 1.00 53.88 280 PHE A C 1
ATOM 2220 O O . PHE A 1 280 ? 15.948 -5.754 -6.873 1.00 53.88 280 PHE A O 1
ATOM 2227 N N . ASN A 1 281 ? 17.978 -6.686 -6.658 1.00 51.19 281 ASN A N 1
ATOM 2228 C CA . ASN A 1 281 ? 17.500 -7.967 -6.128 1.00 51.19 281 ASN A CA 1
ATOM 2229 C C . ASN A 1 281 ? 17.191 -7.824 -4.629 1.00 51.19 281 ASN A C 1
ATOM 2231 O O . ASN A 1 281 ? 17.861 -8.393 -3.771 1.00 51.19 281 ASN A O 1
ATOM 2235 N N . GLY A 1 282 ? 16.178 -7.022 -4.309 1.00 45.75 282 GLY A N 1
ATOM 2236 C CA . GLY A 1 282 ? 15.656 -6.876 -2.956 1.00 45.75 282 GLY A CA 1
ATOM 2237 C C . GLY A 1 282 ? 14.800 -8.077 -2.582 1.00 45.75 282 GLY A C 1
ATOM 2238 O O . GLY A 1 282 ? 13.574 -7.968 -2.570 1.00 45.75 282 GLY A O 1
ATOM 2239 N N . GLY A 1 283 ? 15.449 -9.211 -2.299 1.00 43.78 283 GLY A N 1
ATOM 2240 C CA . GLY A 1 283 ? 14.819 -10.374 -1.663 1.00 43.78 283 GLY A CA 1
ATOM 2241 C C . GLY A 1 283 ? 14.223 -10.040 -0.291 1.00 43.78 283 GLY A C 1
ATOM 2242 O O . GLY A 1 283 ? 13.272 -10.683 0.140 1.00 43.78 283 GLY A O 1
ATOM 2243 N N . ASP A 1 284 ? 14.687 -8.955 0.328 1.00 43.44 284 ASP A N 1
ATOM 2244 C CA . ASP A 1 284 ? 14.155 -8.455 1.584 1.00 43.44 284 ASP A CA 1
ATOM 2245 C C . ASP A 1 284 ? 12.982 -7.504 1.306 1.00 43.44 284 ASP A C 1
ATOM 2247 O O . ASP A 1 284 ? 13.093 -6.281 1.138 1.00 43.44 284 ASP A O 1
ATOM 2251 N N . ILE A 1 285 ? 11.785 -8.081 1.249 1.00 44.38 285 ILE A N 1
ATOM 2252 C CA . ILE A 1 285 ? 10.596 -7.327 1.629 1.00 44.38 285 ILE A CA 1
ATOM 2253 C C . ILE A 1 285 ? 10.866 -6.897 3.076 1.00 44.38 285 ILE A C 1
ATOM 2255 O O . ILE A 1 285 ? 11.001 -7.735 3.956 1.00 44.38 285 ILE A O 1
ATOM 2259 N N . LEU A 1 286 ? 10.954 -5.589 3.339 1.00 43.06 286 LEU A N 1
ATOM 2260 C CA . LEU A 1 286 ? 11.151 -5.038 4.692 1.00 43.06 286 LEU A CA 1
ATOM 2261 C C . LEU A 1 286 ? 10.076 -5.493 5.704 1.00 43.06 286 LEU A C 1
ATOM 2263 O O . LEU A 1 286 ? 10.189 -5.195 6.891 1.00 43.06 286 LEU A O 1
ATOM 2267 N N . CYS A 1 287 ? 9.040 -6.191 5.236 1.00 36.56 287 CYS A N 1
ATOM 2268 C CA . CYS A 1 287 ? 7.929 -6.754 5.987 1.00 36.56 287 CYS A CA 1
ATOM 2269 C C . CYS A 1 287 ? 7.399 -8.041 5.311 1.00 36.56 287 CYS A C 1
ATOM 2271 O O . CYS A 1 287 ? 6.243 -8.066 4.885 1.00 36.56 287 CYS A O 1
ATOM 2273 N N . GLY A 1 288 ? 8.253 -9.056 5.153 1.00 29.48 288 GLY A N 1
ATOM 2274 C CA . GLY A 1 288 ? 7.863 -10.432 4.825 1.00 29.48 288 GLY A CA 1
ATOM 2275 C C . GLY A 1 288 ? 8.278 -11.368 5.945 1.00 29.48 288 GLY A C 1
ATOM 2276 O O . GLY A 1 288 ? 9.496 -11.390 6.222 1.00 29.48 288 GLY A O 1
#

Radius of gyration: 20.04 Å; Cα contacts (8 Å, |Δi|>4): 254; chains: 1; bounding box: 55×46×48 Å

Foldseek 3Di:
DPPPPPDDDDDDDDDPPPVVVVCVVVVVVLQVLQVVLCVVVVADGPVVLVVPPDDLQQLLDPPPDDDDDDDDPCPPRNSVRNLLCQLVVLVVCLVVVNPVRALVSLQSHQLNPCSDNLNSPPDPDPSPDDDADPSRDLCLQQDPVNLDPVVDDDDDDPDLSVLVSSLSSLLSLLSSLVSVDVVCDPPNPPDNPSSNDSRSSLSSNLVSLVPHDLPDSCLVVVLLSLLRSLLPDAPVNVVSLVSSLVSLVSVCVPVVDCLSVVSNVVSVVSRVCVNVVHDDPCPDSSND

Solvent-accessible surface area (backbone atoms only — not comparable to full-atom values): 17805 Å² total; per-residue (Å²): 145,85,88,65,91,83,74,84,82,84,90,88,83,90,77,68,72,65,61,60,58,60,50,47,53,56,53,51,50,40,54,49,41,38,50,52,31,18,69,76,69,72,44,76,45,75,68,50,61,80,66,48,92,63,90,79,58,52,65,72,61,84,80,87,79,88,79,92,86,80,91,64,98,59,83,70,62,60,65,60,58,52,46,33,46,47,59,62,51,50,53,52,40,40,72,73,64,45,78,84,70,47,50,55,60,51,56,45,40,81,49,51,53,50,64,39,78,67,34,43,81,48,78,78,78,75,84,66,92,67,85,70,81,63,77,50,39,60,77,55,35,63,34,78,85,52,56,48,70,86,71,53,90,73,95,79,78,84,43,69,68,56,42,51,26,53,35,47,40,46,26,51,46,51,48,45,29,54,46,51,51,60,74,56,42,101,76,49,91,58,74,76,59,80,74,54,66,63,59,36,47,52,52,44,40,50,52,43,57,70,67,49,61,96,82,46,75,60,60,82,65,44,62,59,38,48,67,52,35,57,73,73,52,50,84,88,37,55,70,56,54,51,49,52,50,52,50,34,51,52,49,22,70,72,68,70,42,68,64,35,53,51,50,49,55,50,50,53,52,48,45,58,38,45,72,71,72,44,85,78,84,67,83,68,54,97,83,115

Organism: NCBI:txid2060973

Mean predicted aligned error: 13.26 Å